Protein AF-A0A9D1RGX6-F1 (afdb_monomer)

Secondary structure (DSSP, 8-state):
-----S---HHHHHHHHHHHHHTT-SEEEES-THHHHHHHHHHHHT--S-HHHHHHHHHHHHHHHHHHHHT-SSEEEE---EEEEEEEEEETTEEEEEEEEEEESSSTTGGGGSSEEEEE-TTSEEEEEEESSSSSTTPPPEE--HHHHHHHHHHHTSTT-S-----TT---PPPPPP--------------S-----------

Radius of gyration: 21.94 Å; Cα contacts (8 Å, |Δi|>4): 190; chains: 1; bounding box: 72×42×50 Å

pLDDT: mean 79.95, std 24.86, range [28.28, 98.5]

Nearest PDB structures (foldseek):
  2zrh-assembly1_A  TM=5.124E-01  e=5.780E-01  Mycolicibacterium smegmatis MC2 155
  8r8n-assembly2_B  TM=4.684E-01  e=6.527E-01  synthetic construct
  3hr8-assembly1_A  TM=4.890E-01  e=1.354E+00  Thermotoga maritima
  1c9k-assembly1_A  TM=6.368E-01  e=4.045E+00  Salmonella enterica subsp. enterica serovar Typhimurium
  7owl-assembly1_B  TM=3.575E-01  e=5.159E+00  Candidatus Odinarchaeum yellowstonii

Foldseek 3Di:
DDDDDPALALVSLLVVLVVCVVVVNQEEEAEANLRNQVNLVVVLVPDDDDSVVSVVVSVVSLVVSLVSCLPRNHHYHHDFAFDFDWDQDDDPNDGDTDGDDTHTSHPPCSCVSDQWDWDADPVQWTATPHHVLPPGHPDDTDHDDVVVVVVVVVSVPDPPDPDDPPDPDDDDDDDDDDDDDDDDDDDPDDPPDDDDDDDDDDDD

Structure (mmCIF, N/CA/C/O backbone):
data_AF-A0A9D1RGX6-F1
#
_entry.id   AF-A0A9D1RGX6-F1
#
loop_
_atom_site.group_PDB
_atom_site.id
_atom_site.type_symbol
_atom_site.label_atom_id
_atom_site.label_alt_id
_atom_site.label_comp_id
_atom_site.label_asym_id
_atom_site.label_entity_id
_atom_site.label_seq_id
_atom_site.pdbx_PDB_ins_code
_atom_site.Cartn_x
_atom_site.Cartn_y
_atom_site.Cartn_z
_atom_site.occupancy
_atom_site.B_iso_or_equiv
_atom_site.auth_seq_id
_atom_site.auth_comp_id
_atom_site.auth_asym_id
_atom_site.auth_atom_id
_atom_site.pdbx_PDB_model_num
ATOM 1 N N . ASN A 1 1 ? -12.347 -14.338 6.055 1.00 85.38 1 ASN A N 1
ATOM 2 C CA . ASN A 1 1 ? -11.884 -15.105 4.875 1.00 85.38 1 ASN A CA 1
ATOM 3 C C . ASN A 1 1 ? -10.485 -14.654 4.509 1.00 85.38 1 ASN A C 1
ATOM 5 O O . ASN A 1 1 ? -10.201 -13.477 4.677 1.00 85.38 1 ASN A O 1
ATOM 9 N N . VAL A 1 2 ? -9.626 -15.566 4.054 1.00 93.25 2 VAL A N 1
ATOM 10 C CA . VAL A 1 2 ? -8.277 -15.252 3.556 1.00 93.25 2 VAL A CA 1
ATOM 11 C C . VAL A 1 2 ? -8.178 -15.815 2.144 1.00 93.25 2 VAL A C 1
ATOM 13 O O . VAL A 1 2 ? -8.477 -16.991 1.946 1.00 93.25 2 VAL A O 1
ATOM 16 N N . LEU A 1 3 ? -7.789 -14.980 1.182 1.00 94.50 3 LEU A N 1
ATOM 17 C CA . LEU A 1 3 ? -7.556 -15.383 -0.202 1.00 94.50 3 LEU A CA 1
ATOM 18 C C . LEU A 1 3 ? -6.041 -15.396 -0.452 1.00 94.50 3 LEU A C 1
ATOM 20 O O . LEU A 1 3 ? -5.449 -14.324 -0.588 1.00 94.50 3 LEU A O 1
ATOM 24 N N . PRO A 1 4 ? -5.387 -16.569 -0.464 1.00 94.25 4 PRO A N 1
ATOM 25 C CA . PRO A 1 4 ? -3.972 -16.642 -0.790 1.00 94.25 4 PRO A CA 1
ATOM 26 C C . PRO A 1 4 ? -3.767 -16.371 -2.284 1.00 94.25 4 PRO A C 1
ATOM 28 O O . PRO A 1 4 ? -4.469 -16.933 -3.124 1.00 94.25 4 PRO A O 1
ATOM 31 N N . ILE A 1 5 ? -2.774 -15.546 -2.611 1.00 93.25 5 ILE A N 1
ATOM 32 C CA . ILE A 1 5 ? -2.296 -15.346 -3.983 1.00 93.25 5 ILE A CA 1
ATOM 33 C C . ILE A 1 5 ? -0.912 -15.982 -4.124 1.00 93.25 5 ILE A C 1
ATOM 35 O O . ILE A 1 5 ? -0.077 -15.865 -3.228 1.00 93.25 5 ILE A O 1
ATOM 39 N N . SER A 1 6 ? -0.678 -16.691 -5.227 1.00 88.62 6 SER A N 1
ATOM 40 C CA . SER A 1 6 ? 0.601 -17.358 -5.520 1.00 88.62 6 SER A CA 1
ATOM 41 C C . SER A 1 6 ? 1.562 -16.494 -6.336 1.00 88.62 6 SER A C 1
ATOM 43 O O . SER A 1 6 ? 2.747 -16.798 -6.413 1.00 88.62 6 SER A O 1
ATOM 45 N N . GLU A 1 7 ? 1.051 -15.428 -6.950 1.00 94.56 7 GLU A N 1
ATOM 46 C CA . GLU A 1 7 ? 1.809 -14.493 -7.772 1.00 94.56 7 GLU A CA 1
ATOM 47 C C . GLU A 1 7 ? 1.453 -13.061 -7.388 1.00 94.56 7 GLU A C 1
ATOM 49 O O . GLU A 1 7 ? 0.318 -12.769 -7.011 1.00 94.56 7 GLU A O 1
ATOM 54 N N . TYR A 1 8 ? 2.420 -12.158 -7.528 1.00 97.44 8 TYR A N 1
ATOM 55 C CA . TYR A 1 8 ? 2.274 -10.758 -7.135 1.00 97.44 8 TYR A CA 1
ATOM 56 C C . TYR A 1 8 ? 2.085 -9.824 -8.336 1.00 97.44 8 TYR A C 1
ATOM 58 O O . TYR A 1 8 ? 2.422 -8.648 -8.266 1.00 97.44 8 TYR A O 1
ATOM 66 N N . SER A 1 9 ? 1.560 -10.328 -9.455 1.00 98.25 9 SER A N 1
ATOM 67 C CA . SER A 1 9 ? 1.281 -9.476 -10.612 1.00 98.25 9 SER A CA 1
ATOM 68 C C . SER A 1 9 ? 0.106 -8.524 -10.332 1.00 98.25 9 SER A C 1
ATOM 70 O O . SER A 1 9 ? -0.838 -8.928 -9.645 1.00 98.25 9 SER A O 1
ATOM 72 N N . PRO A 1 10 ? 0.102 -7.290 -10.876 1.00 98.38 10 PRO A N 1
ATOM 73 C CA . PRO A 1 10 ? -1.041 -6.377 -10.773 1.00 98.38 10 PRO 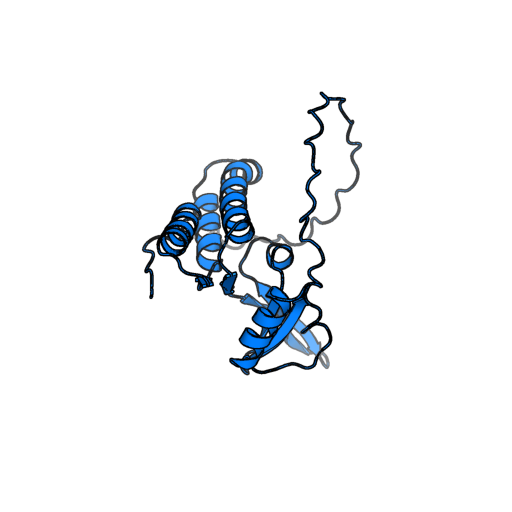A CA 1
ATOM 74 C C . PRO A 1 10 ? -2.373 -7.032 -11.143 1.00 98.38 10 PRO A C 1
ATOM 76 O O . PRO A 1 10 ? -3.384 -6.811 -10.483 1.00 98.38 10 PRO A O 1
ATOM 79 N N . GLU A 1 11 ? -2.365 -7.873 -12.174 1.00 98.38 11 GLU A N 1
ATOM 80 C CA . GLU A 1 11 ? -3.534 -8.585 -12.676 1.00 98.38 11 GLU A CA 1
ATOM 81 C C . GLU A 1 11 ? -4.064 -9.597 -11.652 1.00 98.38 11 GLU A C 1
ATOM 83 O O . GLU A 1 11 ? -5.273 -9.670 -11.436 1.00 98.38 11 GLU A O 1
ATOM 88 N N . THR A 1 12 ? -3.177 -10.308 -10.948 1.00 98.25 12 THR A N 1
ATOM 89 C CA . THR A 1 12 ? -3.555 -11.218 -9.855 1.00 98.25 12 THR A CA 1
ATOM 90 C C . THR A 1 12 ? -4.228 -10.463 -8.710 1.00 98.25 12 THR A C 1
ATOM 92 O O . THR A 1 12 ? -5.246 -10.913 -8.187 1.00 98.25 12 THR A O 1
ATOM 95 N N . TYR A 1 13 ? -3.701 -9.293 -8.331 1.00 98.38 13 TYR A N 1
ATOM 96 C CA . TYR A 1 13 ? -4.325 -8.457 -7.301 1.00 98.38 13 TYR A CA 1
ATOM 97 C C . TYR A 1 13 ? -5.688 -7.916 -7.746 1.00 98.38 13 TYR A C 1
ATOM 99 O O . TYR A 1 13 ? -6.633 -7.932 -6.960 1.00 98.38 13 TYR A O 1
ATOM 107 N N . ILE A 1 14 ? -5.807 -7.454 -8.995 1.00 98.44 14 ILE A N 1
ATOM 108 C CA . ILE A 1 14 ? -7.080 -6.985 -9.567 1.00 98.44 14 ILE A CA 1
ATOM 109 C C . ILE A 1 14 ? -8.133 -8.092 -9.490 1.00 98.44 14 ILE A C 1
ATOM 111 O O . ILE A 1 14 ? -9.248 -7.847 -9.026 1.00 98.44 14 ILE A O 1
ATOM 115 N N . GLU A 1 15 ? -7.768 -9.309 -9.891 1.00 98.06 15 GLU A N 1
ATOM 116 C CA . GLU A 1 15 ? -8.682 -10.445 -9.852 1.00 98.06 15 GLU A CA 1
ATOM 117 C C . GLU A 1 15 ? -9.051 -10.838 -8.420 1.00 98.06 15 GLU A C 1
ATOM 119 O O . GLU A 1 15 ? -10.219 -11.077 -8.126 1.00 98.06 15 GLU A O 1
ATOM 124 N N . ALA A 1 16 ? -8.098 -10.805 -7.488 1.00 97.88 16 ALA A N 1
ATOM 125 C CA . ALA A 1 16 ? -8.381 -11.040 -6.076 1.00 97.88 16 ALA A CA 1
ATOM 126 C C . ALA A 1 16 ? -9.410 -10.040 -5.512 1.00 97.88 16 ALA A C 1
ATOM 128 O O . ALA A 1 16 ? -10.320 -10.439 -4.781 1.00 97.88 16 ALA A O 1
ATOM 129 N N . VAL A 1 17 ? -9.321 -8.755 -5.882 1.00 97.94 17 VAL A N 1
ATOM 130 C CA . VAL A 1 17 ? -10.333 -7.753 -5.501 1.00 97.94 17 VAL A CA 1
ATOM 131 C C . VAL A 1 17 ? -11.689 -8.079 -6.139 1.00 97.94 17 VAL A C 1
ATOM 133 O O . VAL A 1 17 ? -12.702 -8.024 -5.443 1.00 97.94 17 VAL A O 1
ATOM 136 N N . ASN A 1 18 ? -11.726 -8.481 -7.416 1.00 97.44 18 ASN A N 1
ATOM 137 C CA . ASN A 1 18 ? -12.966 -8.887 -8.096 1.00 97.44 18 ASN A CA 1
ATOM 138 C C . ASN A 1 18 ? -13.643 -10.081 -7.415 1.00 97.44 18 ASN A C 1
ATOM 140 O O . ASN A 1 18 ? -14.864 -10.082 -7.244 1.00 97.44 18 ASN A O 1
ATOM 144 N N . VAL A 1 19 ? -12.865 -11.087 -7.014 1.00 97.44 19 VAL A N 1
ATOM 145 C CA . VAL A 1 19 ? -13.364 -12.271 -6.303 1.00 97.44 19 VAL A CA 1
ATOM 146 C C . VAL A 1 19 ? -13.970 -11.869 -4.962 1.00 97.44 19 VAL A C 1
ATOM 148 O O . VAL A 1 19 ? -15.083 -12.287 -4.645 1.00 97.44 19 VAL A O 1
ATOM 151 N N . CYS A 1 20 ? -13.281 -11.024 -4.190 1.00 97.25 20 CYS A N 1
ATOM 152 C CA . CYS A 1 20 ? -13.792 -10.524 -2.915 1.00 97.25 20 CYS A CA 1
ATOM 153 C C . CYS A 1 20 ? -15.093 -9.724 -3.086 1.00 97.25 20 CYS A C 1
ATOM 155 O O . CYS A 1 20 ? -16.053 -9.966 -2.355 1.00 97.25 20 CYS A O 1
ATOM 157 N N . GLU A 1 21 ? -15.158 -8.823 -4.069 1.00 95.88 21 GLU A N 1
ATOM 158 C CA . GLU A 1 21 ? -16.380 -8.071 -4.382 1.00 95.88 21 GLU A CA 1
ATOM 159 C C . GLU A 1 21 ? -17.532 -8.988 -4.802 1.00 95.88 21 GLU A C 1
ATOM 161 O O . GLU A 1 21 ? -18.652 -8.847 -4.313 1.00 95.88 21 GLU A O 1
ATOM 166 N N . SER A 1 22 ? -17.264 -9.957 -5.680 1.00 96.62 22 SER A N 1
ATOM 167 C CA . SER A 1 22 ? -18.275 -10.904 -6.172 1.00 96.62 22 SER A CA 1
ATOM 168 C C . SER A 1 22 ? -18.793 -11.821 -5.064 1.00 96.62 22 SER A C 1
ATOM 170 O O . SER A 1 22 ? -19.944 -12.251 -5.099 1.00 96.62 22 SER A O 1
ATOM 172 N N . ALA A 1 23 ? -17.964 -12.089 -4.054 1.00 96.94 23 ALA A N 1
ATOM 173 C CA . ALA A 1 23 ? -18.348 -12.802 -2.842 1.00 96.94 23 ALA A CA 1
ATOM 174 C C . ALA A 1 23 ? -19.116 -11.926 -1.830 1.00 96.94 23 ALA A C 1
ATOM 176 O O . ALA A 1 23 ? -19.451 -12.407 -0.748 1.00 96.94 23 ALA A O 1
ATOM 177 N N . GLY A 1 24 ? -19.387 -10.657 -2.155 1.00 96.69 24 GLY A N 1
ATOM 178 C CA . GLY A 1 24 ? -20.135 -9.731 -1.306 1.00 96.69 24 GLY A CA 1
ATOM 179 C C . GLY A 1 24 ? -19.345 -9.200 -0.110 1.00 96.69 24 GLY A C 1
ATOM 180 O O . GLY A 1 24 ? -19.953 -8.780 0.871 1.00 96.69 24 GLY A O 1
ATOM 181 N N . MET A 1 25 ? -18.007 -9.234 -0.148 1.00 97.38 25 MET A N 1
ATOM 182 C CA . MET A 1 25 ? -17.195 -8.631 0.913 1.00 97.38 25 MET A CA 1
ATOM 183 C C . MET A 1 25 ? -17.377 -7.110 0.904 1.00 97.38 25 MET A C 1
ATOM 185 O O . MET A 1 25 ? -17.321 -6.482 -0.147 1.00 97.38 25 MET A O 1
ATOM 189 N N . GLU A 1 26 ? -17.543 -6.497 2.073 1.00 95.69 26 GLU A N 1
ATOM 190 C CA . GLU A 1 26 ? -17.660 -5.033 2.197 1.00 95.69 26 GLU A CA 1
ATOM 191 C C . GLU A 1 26 ? -16.301 -4.359 2.437 1.00 95.69 26 GLU A C 1
ATOM 193 O O . GLU A 1 26 ? -16.117 -3.179 2.138 1.00 95.69 26 GLU A O 1
ATOM 198 N N . VAL A 1 27 ? -15.332 -5.117 2.959 1.00 96.81 27 VAL A N 1
ATOM 199 C CA . VAL A 1 27 ? -13.980 -4.651 3.279 1.00 96.81 27 VAL A CA 1
ATOM 200 C C . VAL A 1 27 ? -12.957 -5.640 2.730 1.00 96.81 27 VAL A C 1
ATOM 202 O O . VAL A 1 27 ? -1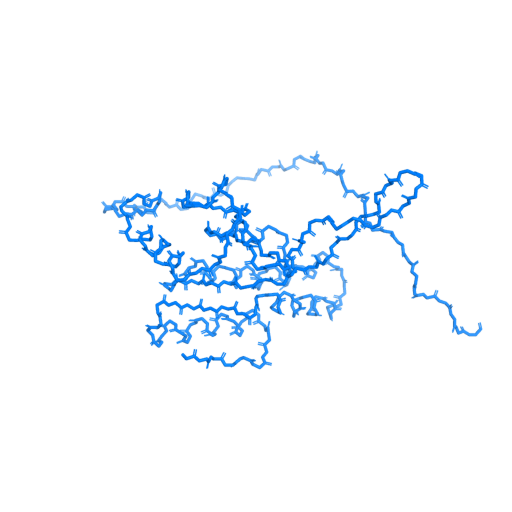3.065 -6.845 2.959 1.00 96.81 27 VAL A O 1
ATOM 205 N N . VAL A 1 28 ? -11.940 -5.125 2.043 1.00 98.12 28 VAL A N 1
ATOM 206 C CA . VAL A 1 28 ? -10.805 -5.898 1.527 1.00 98.12 28 VAL A CA 1
ATOM 207 C C . VAL A 1 28 ? -9.522 -5.341 2.126 1.00 98.12 28 VAL A C 1
ATOM 209 O O . VAL A 1 28 ? -9.229 -4.156 1.989 1.00 98.12 28 VAL A O 1
ATOM 212 N N . ILE A 1 29 ? -8.74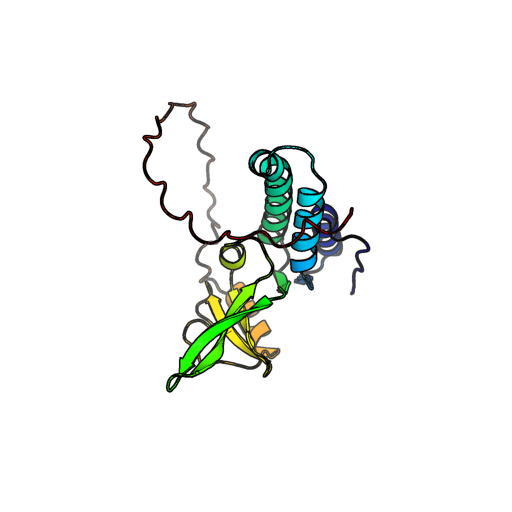1 -6.201 2.777 1.00 98.12 29 ILE A N 1
ATOM 213 C CA . ILE A 1 29 ? -7.412 -5.852 3.284 1.00 98.12 29 ILE A CA 1
ATOM 214 C C . ILE A 1 29 ? -6.372 -6.484 2.361 1.00 98.12 29 ILE A C 1
ATOM 216 O O . ILE A 1 29 ? -6.355 -7.704 2.196 1.00 98.12 29 ILE A O 1
ATOM 220 N N . ILE A 1 30 ? -5.516 -5.656 1.766 1.00 98.25 30 ILE A N 1
ATOM 221 C CA . ILE A 1 30 ? -4.410 -6.080 0.909 1.00 98.25 30 ILE A CA 1
ATOM 222 C C . ILE A 1 30 ? -3.104 -5.897 1.681 1.00 98.25 30 ILE A C 1
ATOM 224 O O . ILE A 1 30 ? -2.601 -4.779 1.817 1.00 98.25 30 ILE A O 1
ATOM 228 N N . ASP A 1 31 ? -2.550 -7.007 2.165 1.00 96.62 31 ASP A N 1
ATOM 229 C CA . ASP A 1 31 ? -1.284 -7.045 2.896 1.00 96.62 31 ASP A CA 1
ATOM 230 C C . ASP A 1 31 ? -0.229 -7.850 2.116 1.00 96.62 31 ASP A C 1
ATOM 232 O O . ASP A 1 31 ? -0.250 -9.075 2.108 1.00 96.62 31 ASP A O 1
ATOM 236 N N . SER A 1 32 ? 0.681 -7.237 1.358 1.00 95.62 32 SER A N 1
ATOM 237 C CA . SER A 1 32 ? 0.873 -5.800 1.112 1.00 95.62 32 SER A CA 1
ATOM 238 C C . SER A 1 32 ? 0.925 -5.495 -0.379 1.00 95.62 32 SER A C 1
ATOM 240 O O . SER A 1 32 ? 1.221 -6.377 -1.193 1.00 95.62 32 SER A O 1
ATOM 242 N N . ILE A 1 33 ? 0.699 -4.231 -0.747 1.00 97.75 33 ILE A N 1
ATOM 243 C CA . ILE A 1 33 ? 0.808 -3.787 -2.148 1.00 97.75 33 ILE A CA 1
ATOM 244 C C . ILE A 1 33 ? 2.262 -3.599 -2.603 1.00 97.75 33 ILE A C 1
ATOM 246 O O . ILE A 1 33 ? 2.527 -3.514 -3.800 1.00 97.75 33 ILE A O 1
ATOM 250 N N . SER A 1 34 ? 3.222 -3.589 -1.672 1.00 96.81 34 SER A N 1
ATOM 251 C CA . SER A 1 34 ? 4.648 -3.476 -2.002 1.00 96.81 34 SER A CA 1
ATOM 252 C C . SER A 1 34 ? 5.162 -4.665 -2.813 1.00 96.81 34 SER A C 1
ATOM 254 O O . SER A 1 34 ? 5.981 -4.466 -3.699 1.00 96.81 34 SER A O 1
ATOM 256 N N . HIS A 1 35 ? 4.649 -5.880 -2.585 1.00 97.19 35 HIS A N 1
ATOM 257 C CA . HIS A 1 35 ? 5.028 -7.044 -3.400 1.00 97.19 35 HIS A CA 1
ATOM 258 C C . HIS A 1 35 ? 4.609 -6.882 -4.867 1.00 97.19 35 HIS A C 1
ATOM 260 O O . HIS A 1 35 ? 5.345 -7.284 -5.763 1.00 97.19 35 HIS A O 1
ATOM 266 N N . CYS A 1 36 ? 3.458 -6.246 -5.115 1.00 98.00 36 CYS A N 1
ATOM 267 C CA . CYS A 1 36 ? 3.017 -5.920 -6.469 1.00 98.00 36 CYS A CA 1
ATOM 268 C C . CYS A 1 36 ? 3.986 -4.963 -7.169 1.00 98.00 36 CYS A C 1
ATOM 270 O O . CYS A 1 36 ? 4.247 -5.085 -8.368 1.00 98.00 36 CYS A O 1
ATOM 272 N N . TRP A 1 37 ? 4.521 -4.001 -6.418 1.00 97.69 37 TRP A N 1
ATOM 273 C CA . TRP A 1 37 ? 5.512 -3.072 -6.939 1.00 97.69 37 TRP A CA 1
ATOM 274 C C . TRP A 1 37 ? 6.854 -3.753 -7.202 1.00 97.69 37 TRP A C 1
ATOM 276 O O . TRP A 1 37 ? 7.415 -3.571 -8.280 1.00 97.69 37 TRP A O 1
ATOM 286 N N . ASP A 1 38 ? 7.329 -4.583 -6.271 1.00 97.25 38 ASP A N 1
ATOM 287 C CA . ASP A 1 38 ? 8.561 -5.363 -6.435 1.00 97.25 38 ASP A CA 1
ATOM 288 C C . ASP A 1 38 ? 8.478 -6.256 -7.692 1.00 97.25 38 ASP A C 1
ATOM 290 O O . ASP A 1 38 ? 9.381 -6.227 -8.528 1.00 97.25 38 ASP A O 1
ATOM 294 N N . TYR A 1 39 ? 7.343 -6.933 -7.914 1.00 98.19 39 TYR A N 1
ATOM 295 C CA . TYR A 1 39 ? 7.084 -7.705 -9.136 1.00 98.19 39 TYR A CA 1
ATOM 296 C C . TYR A 1 39 ? 7.207 -6.852 -10.411 1.00 98.19 39 TYR A C 1
ATOM 298 O O . TYR A 1 39 ? 7.792 -7.278 -11.408 1.00 98.19 39 TYR A O 1
ATOM 306 N N . LEU A 1 40 ? 6.665 -5.630 -10.409 1.00 98.31 40 LEU A N 1
ATOM 307 C CA . LEU A 1 40 ? 6.751 -4.737 -11.566 1.00 98.31 40 LEU A CA 1
ATOM 308 C C . LEU A 1 40 ? 8.175 -4.237 -11.823 1.00 98.31 40 LEU A C 1
ATOM 310 O O . LEU A 1 40 ? 8.547 -4.047 -12.984 1.00 98.31 40 LEU A O 1
ATOM 314 N N . LEU A 1 41 ? 8.970 -4.047 -10.769 1.00 97.44 41 LEU A N 1
ATOM 315 C CA . LEU A 1 41 ? 10.388 -3.711 -10.885 1.00 97.44 41 LEU A CA 1
ATOM 316 C C . LEU A 1 41 ? 11.199 -4.880 -11.457 1.00 97.44 41 LEU A C 1
ATOM 318 O O . LEU A 1 41 ? 12.043 -4.658 -12.325 1.00 97.44 41 LEU A O 1
ATOM 322 N N . GLU A 1 42 ? 10.921 -6.114 -11.034 1.00 97.94 42 GLU A N 1
ATOM 323 C CA . GLU A 1 42 ? 11.535 -7.321 -11.604 1.00 97.94 42 GLU A CA 1
ATOM 324 C C . GLU A 1 42 ? 11.156 -7.499 -13.077 1.00 97.94 42 GLU A C 1
ATOM 326 O O . GLU A 1 42 ? 12.027 -7.699 -13.928 1.00 97.94 42 GLU A O 1
ATOM 331 N N . TYR A 1 43 ? 9.871 -7.330 -13.403 1.00 98.12 43 TYR A N 1
ATOM 332 C CA . TYR A 1 43 ? 9.397 -7.331 -14.784 1.00 98.12 43 TYR A CA 1
ATOM 333 C C . TYR A 1 43 ? 10.119 -6.266 -15.617 1.00 98.12 43 TYR A C 1
ATOM 335 O O . TYR A 1 43 ? 10.607 -6.573 -16.701 1.00 98.12 43 TYR A O 1
ATOM 343 N N . HIS A 1 44 ? 10.248 -5.038 -15.102 1.00 98.00 44 HIS A N 1
ATOM 344 C CA . HIS A 1 44 ? 10.997 -3.967 -15.762 1.00 98.00 44 HIS A CA 1
ATOM 345 C C . HIS A 1 44 ? 12.464 -4.351 -16.007 1.00 98.00 44 HIS A C 1
ATOM 347 O O . HIS A 1 44 ? 12.976 -4.137 -17.105 1.00 98.00 44 HIS A O 1
ATOM 353 N N . ALA A 1 45 ? 13.141 -4.915 -15.002 1.00 97.56 45 ALA A N 1
ATOM 354 C CA . ALA A 1 45 ? 14.548 -5.308 -15.085 1.00 97.56 45 ALA A CA 1
ATOM 355 C C . ALA A 1 45 ? 14.801 -6.428 -16.109 1.00 97.56 45 ALA A C 1
ATOM 357 O O . ALA A 1 45 ? 15.873 -6.477 -16.709 1.00 97.56 45 ALA A O 1
ATOM 358 N N . GLY A 1 46 ? 13.813 -7.298 -16.342 1.00 97.25 46 GLY A N 1
ATOM 359 C CA . GLY A 1 46 ? 13.878 -8.352 -17.359 1.00 97.25 46 GLY A CA 1
ATOM 360 C C . GLY A 1 46 ? 13.673 -7.872 -18.802 1.00 97.25 46 GLY A C 1
ATOM 361 O O . GLY A 1 46 ? 13.881 -8.645 -19.738 1.00 97.25 46 GLY A O 1
ATOM 362 N N . LEU A 1 47 ? 13.259 -6.619 -19.022 1.00 96.88 47 LEU A N 1
ATOM 363 C CA . LEU A 1 47 ? 13.017 -6.084 -20.362 1.00 96.88 47 LEU A CA 1
ATOM 364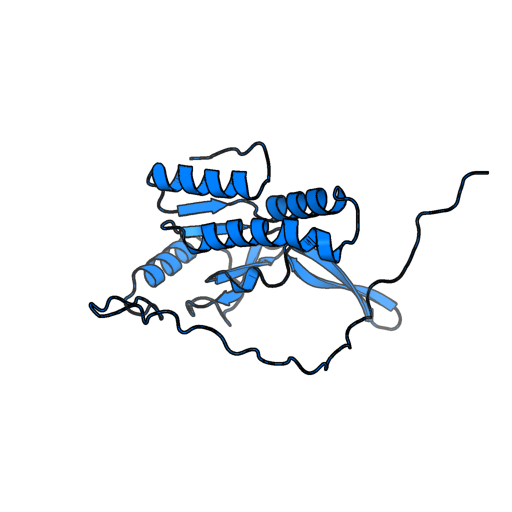 C C . LEU A 1 47 ? 14.310 -5.588 -21.021 1.00 96.88 47 LEU A C 1
ATOM 366 O O . LEU A 1 47 ? 15.026 -4.744 -20.489 1.00 96.88 47 LEU A O 1
ATOM 370 N N . MET A 1 48 ? 14.561 -6.041 -22.249 1.00 95.31 48 MET A N 1
ATOM 371 C CA . MET A 1 48 ? 15.666 -5.539 -23.070 1.00 95.31 48 MET A CA 1
ATOM 372 C C . MET A 1 48 ? 15.366 -4.143 -23.636 1.00 95.31 48 MET A C 1
ATOM 374 O O . MET A 1 48 ? 14.226 -3.835 -23.983 1.00 95.31 48 MET A O 1
ATOM 378 N N . GLY A 1 49 ? 16.409 -3.328 -23.808 1.00 94.06 49 GLY A N 1
ATOM 379 C CA . GLY A 1 49 ? 16.325 -2.015 -24.450 1.00 94.06 49 GLY A CA 1
ATOM 380 C C . GLY A 1 49 ? 16.381 -0.843 -23.469 1.00 94.06 49 GLY A C 1
ATOM 381 O O . GLY A 1 49 ? 16.929 -0.945 -22.375 1.00 94.06 49 GLY A O 1
ATOM 382 N N . ASN A 1 50 ? 15.867 0.311 -23.896 1.00 95.00 50 ASN A N 1
ATOM 383 C CA . ASN A 1 50 ? 15.954 1.544 -23.121 1.00 95.00 50 ASN A CA 1
ATOM 384 C C . ASN A 1 50 ? 14.935 1.564 -21.963 1.00 95.00 50 ASN A C 1
ATOM 386 O O . ASN A 1 50 ? 13.739 1.367 -22.176 1.00 95.00 50 ASN A O 1
ATOM 390 N N . SER A 1 51 ? 15.413 1.899 -20.760 1.00 92.56 51 SER A N 1
ATOM 391 C CA . SER A 1 51 ? 14.609 2.001 -19.531 1.00 92.56 51 SER A CA 1
ATOM 392 C C . SER A 1 51 ? 13.367 2.896 -19.681 1.00 92.56 51 SER A C 1
ATOM 394 O O . SER A 1 51 ? 12.269 2.506 -19.297 1.00 92.56 51 SER A O 1
ATOM 396 N N . PHE A 1 52 ? 13.485 4.059 -20.330 1.00 91.81 52 PHE A N 1
ATOM 397 C CA . PHE A 1 52 ? 12.355 4.971 -20.549 1.00 91.81 52 PHE A CA 1
ATOM 398 C C . PHE A 1 52 ? 11.233 4.323 -21.373 1.00 91.81 52 PHE A C 1
ATOM 400 O O . PHE A 1 52 ? 10.057 4.465 -21.048 1.00 91.81 52 PHE A O 1
ATOM 407 N N . VAL A 1 53 ? 11.589 3.560 -22.410 1.00 94.75 53 VAL A N 1
ATOM 408 C CA . VAL A 1 53 ? 10.616 2.829 -23.239 1.00 94.75 53 VAL A CA 1
ATOM 409 C C . VAL A 1 53 ? 10.007 1.659 -22.462 1.00 94.75 53 VAL A C 1
ATOM 411 O O . VAL A 1 53 ? 8.820 1.371 -22.607 1.00 94.75 53 VAL A O 1
ATOM 414 N N . ASN A 1 54 ? 10.783 1.005 -21.597 1.00 97.38 54 ASN A N 1
ATOM 415 C CA . ASN A 1 54 ? 10.299 -0.098 -20.766 1.00 97.38 54 ASN A CA 1
ATOM 416 C C . ASN A 1 54 ? 9.238 0.354 -19.754 1.00 97.38 54 ASN A C 1
ATOM 418 O O . ASN A 1 54 ? 8.263 -0.369 -19.535 1.00 97.38 54 ASN A O 1
ATOM 422 N N . TRP A 1 55 ? 9.347 1.569 -19.210 1.00 96.88 55 TRP A N 1
ATOM 423 C CA . TRP A 1 55 ? 8.309 2.136 -18.343 1.00 96.88 55 TRP A CA 1
ATOM 424 C C . TRP A 1 55 ? 6.943 2.242 -19.023 1.00 96.88 55 TRP A C 1
ATOM 426 O O . TRP A 1 55 ? 5.932 2.013 -18.361 1.00 96.88 55 TRP A O 1
ATOM 436 N N . ALA A 1 56 ? 6.882 2.455 -20.342 1.00 96.69 56 ALA A N 1
ATOM 437 C CA . ALA A 1 56 ? 5.616 2.451 -21.081 1.00 96.69 56 ALA A CA 1
ATOM 438 C C . ALA A 1 56 ? 4.876 1.098 -21.015 1.00 96.69 56 ALA A C 1
ATOM 440 O O . ALA A 1 56 ? 3.666 1.058 -21.224 1.00 96.69 56 ALA A O 1
ATOM 441 N N . LYS A 1 57 ? 5.569 -0.001 -20.682 1.00 96.69 57 LYS A N 1
ATOM 442 C CA . LYS A 1 57 ? 4.973 -1.333 -20.461 1.00 96.69 57 LYS A CA 1
ATOM 443 C C . LYS A 1 57 ? 4.573 -1.580 -19.001 1.00 96.69 57 LYS A C 1
ATOM 445 O O . LYS A 1 57 ? 3.679 -2.375 -18.733 1.00 96.69 57 LYS A O 1
ATOM 450 N N . VAL A 1 58 ? 5.230 -0.913 -18.054 1.00 97.88 58 VAL A N 1
ATOM 451 C CA . VAL A 1 58 ? 5.035 -1.100 -16.604 1.00 97.88 58 VAL A CA 1
ATOM 452 C C . VAL A 1 58 ? 3.955 -0.164 -16.066 1.00 97.88 58 VAL A C 1
ATOM 454 O O . VAL A 1 58 ? 3.058 -0.590 -15.339 1.00 97.88 58 VAL A O 1
ATOM 457 N N . THR A 1 59 ? 4.014 1.116 -16.444 1.00 97.31 59 THR A N 1
ATOM 458 C CA . THR A 1 59 ? 3.115 2.162 -15.941 1.00 97.31 59 THR A CA 1
ATOM 459 C C . THR A 1 59 ? 1.632 1.843 -16.157 1.00 97.31 59 THR A C 1
ATOM 461 O O . THR A 1 59 ? 0.878 2.005 -15.198 1.00 97.31 59 THR A O 1
ATOM 464 N N . PRO A 1 60 ? 1.178 1.341 -17.325 1.00 98.19 60 PRO A N 1
ATOM 465 C CA . PRO A 1 60 ? -0.232 0.997 -17.508 1.00 98.19 60 PRO A CA 1
ATOM 466 C C . PRO A 1 60 ? -0.726 -0.080 -16.535 1.00 98.19 60 PRO A C 1
ATOM 468 O O . PRO A 1 60 ? -1.830 0.041 -16.014 1.00 98.19 60 PRO A O 1
ATOM 471 N N . ARG A 1 61 ? 0.102 -1.089 -16.233 1.00 98.31 61 ARG A N 1
ATOM 472 C CA . ARG A 1 61 ? -0.247 -2.185 -15.312 1.00 98.31 61 ARG A CA 1
ATOM 473 C C . ARG A 1 61 ? -0.358 -1.690 -13.870 1.00 98.31 61 ARG A C 1
ATOM 475 O O . ARG A 1 61 ? -1.342 -1.975 -13.193 1.00 98.31 61 ARG A O 1
ATOM 482 N N . GLN A 1 62 ? 0.600 -0.870 -13.431 1.00 97.94 62 GLN A N 1
ATOM 483 C CA . GLN A 1 62 ? 0.536 -0.208 -12.124 1.00 97.94 62 GLN A CA 1
ATOM 484 C C . GLN A 1 62 ? -0.713 0.673 -12.003 1.00 97.94 62 GLN A C 1
ATOM 486 O O . GLN A 1 62 ? -1.415 0.625 -10.995 1.00 97.94 62 GLN A O 1
ATOM 491 N N . ASN A 1 63 ? -0.997 1.476 -13.032 1.00 97.75 63 ASN A N 1
ATOM 492 C CA . ASN A 1 63 ? -2.156 2.362 -13.037 1.00 97.75 63 ASN A CA 1
ATOM 493 C C . ASN A 1 63 ? -3.462 1.567 -12.989 1.00 97.75 63 ASN A C 1
ATOM 495 O O . ASN A 1 63 ? -4.347 1.936 -12.226 1.00 97.75 63 ASN A O 1
ATOM 499 N N . ALA A 1 64 ? -3.577 0.472 -13.745 1.00 98.44 64 ALA A N 1
ATOM 500 C CA . ALA A 1 64 ? -4.755 -0.391 -13.717 1.00 98.44 64 ALA A CA 1
ATOM 501 C C . ALA A 1 64 ? -5.017 -0.952 -12.312 1.00 98.44 64 ALA A C 1
ATOM 503 O O . ALA A 1 64 ? -6.153 -0.932 -11.843 1.00 98.44 64 ALA A O 1
ATOM 504 N N . PHE A 1 65 ? -3.966 -1.378 -11.606 1.00 98.50 65 PHE A N 1
ATOM 505 C CA . PHE A 1 65 ? -4.092 -1.873 -10.238 1.00 98.50 65 PHE A CA 1
ATOM 506 C C . PHE A 1 65 ? -4.548 -0.792 -9.252 1.00 98.50 65 PHE A C 1
ATOM 508 O O . PHE A 1 65 ? -5.510 -1.003 -8.513 1.00 98.50 65 PHE A O 1
ATOM 515 N N . ILE A 1 66 ? -3.928 0.391 -9.280 1.00 98.00 66 ILE A N 1
ATOM 516 C CA . ILE A 1 66 ? -4.353 1.506 -8.420 1.00 98.00 66 ILE A CA 1
ATOM 517 C C . ILE A 1 66 ? -5.786 1.937 -8.748 1.00 98.00 66 ILE A C 1
ATOM 519 O O . ILE A 1 66 ? -6.601 2.087 -7.844 1.00 98.00 66 ILE A O 1
ATOM 523 N N . GLN A 1 67 ? -6.133 2.068 -10.030 1.00 97.69 67 GLN A N 1
ATOM 524 C CA . GLN A 1 67 ? -7.495 2.409 -10.443 1.00 97.69 67 GLN A CA 1
ATOM 525 C C . GLN A 1 67 ? -8.511 1.372 -9.972 1.00 97.69 67 GLN A C 1
ATOM 527 O O . GLN A 1 67 ? -9.594 1.742 -9.526 1.00 97.69 67 GLN A O 1
ATOM 532 N N . ARG A 1 68 ? -8.158 0.084 -9.988 1.00 98.00 68 ARG A N 1
ATOM 533 C CA . ARG A 1 68 ? -9.043 -0.963 -9.480 1.00 98.00 68 ARG A CA 1
ATOM 534 C C . ARG A 1 68 ? -9.330 -0.825 -7.986 1.00 98.00 68 ARG A C 1
ATOM 536 O O . ARG A 1 68 ? -10.470 -1.052 -7.580 1.00 98.00 68 ARG A O 1
ATOM 543 N N . ILE A 1 69 ? -8.322 -0.458 -7.191 1.00 97.75 69 ILE A N 1
ATOM 544 C CA . ILE A 1 69 ? -8.488 -0.153 -5.762 1.00 97.75 69 ILE A CA 1
ATOM 545 C C . ILE A 1 69 ? -9.425 1.047 -5.591 1.00 97.75 69 ILE A C 1
ATOM 547 O O . ILE A 1 69 ? -10.373 0.972 -4.815 1.00 97.75 69 ILE A O 1
ATOM 551 N N . LEU A 1 70 ? -9.188 2.132 -6.334 1.00 95.44 70 LEU A N 1
ATOM 552 C CA . LEU A 1 70 ? -9.950 3.381 -6.211 1.00 95.44 70 LEU A CA 1
ATOM 553 C C . LEU A 1 70 ? -11.412 3.256 -6.658 1.00 95.44 70 LEU A C 1
ATOM 555 O O . LEU A 1 70 ? -12.277 3.936 -6.116 1.00 95.44 70 LEU A O 1
ATOM 559 N N . GLN A 1 71 ? -11.688 2.401 -7.642 1.00 95.62 71 GLN A N 1
ATOM 560 C CA . GLN A 1 71 ? -13.035 2.154 -8.170 1.00 95.62 71 GLN A CA 1
ATOM 561 C C . GLN A 1 71 ? -13.762 1.012 -7.447 1.00 95.62 71 GLN A C 1
ATOM 563 O O . GLN A 1 71 ? -14.887 0.669 -7.816 1.00 95.62 71 GLN A O 1
ATOM 568 N N . SER A 1 72 ? -13.121 0.409 -6.442 1.00 96.12 72 SER A N 1
ATOM 569 C CA . SER A 1 72 ? -13.705 -0.672 -5.660 1.00 96.12 72 SER A CA 1
ATOM 570 C C . SER A 1 72 ? -14.971 -0.221 -4.943 1.00 96.12 72 SER A C 1
ATOM 572 O O . SER A 1 72 ? -15.037 0.882 -4.398 1.00 96.12 72 SER A O 1
ATOM 574 N N . ARG A 1 73 ? -15.983 -1.091 -4.926 1.00 93.31 73 ARG A N 1
ATOM 575 C CA . ARG A 1 73 ? -17.192 -0.872 -4.113 1.00 93.31 73 ARG A CA 1
ATOM 576 C C . ARG A 1 73 ? -16.961 -1.237 -2.648 1.00 93.31 73 ARG A C 1
ATOM 578 O O . ARG A 1 73 ? -17.728 -0.802 -1.795 1.00 93.31 73 ARG A O 1
ATOM 585 N N . CYS A 1 74 ? -15.920 -2.019 -2.360 1.00 95.94 74 CYS A N 1
ATOM 586 C CA . CYS A 1 74 ? -15.486 -2.313 -1.000 1.00 95.94 74 CYS A CA 1
ATOM 587 C C . CYS A 1 74 ? -14.682 -1.151 -0.414 1.00 95.94 74 CYS A C 1
ATOM 589 O O . CYS A 1 74 ? -13.982 -0.425 -1.122 1.00 95.94 74 CYS A O 1
ATOM 591 N N . HIS A 1 75 ? -14.637 -1.074 0.912 1.00 96.06 75 HIS A N 1
ATOM 592 C CA . HIS A 1 75 ? -13.560 -0.366 1.592 1.00 96.06 75 HIS A CA 1
ATOM 593 C C . HIS A 1 75 ? -12.256 -1.151 1.428 1.00 96.06 75 HIS A C 1
ATOM 595 O O . HIS A 1 75 ? -12.158 -2.294 1.874 1.00 96.06 75 HIS A O 1
ATOM 601 N N . VAL A 1 76 ? -11.246 -0.550 0.800 1.00 97.88 76 VAL A N 1
ATOM 602 C CA . VAL A 1 76 ? -9.943 -1.196 0.604 1.00 97.88 76 VAL A CA 1
ATOM 603 C C . VAL A 1 76 ? -8.912 -0.607 1.560 1.00 97.88 76 VAL A C 1
ATOM 605 O O . VAL A 1 76 ? -8.681 0.602 1.569 1.00 97.88 76 VAL A O 1
ATOM 608 N N . ILE A 1 77 ? -8.284 -1.470 2.356 1.00 98.00 77 ILE A N 1
ATOM 609 C CA . ILE A 1 77 ? -7.175 -1.129 3.249 1.00 98.00 77 ILE A CA 1
ATOM 610 C C . ILE A 1 77 ? -5.918 -1.783 2.687 1.00 98.00 77 ILE A C 1
ATOM 612 O O . ILE A 1 77 ? -5.837 -3.004 2.601 1.00 98.00 77 ILE A O 1
ATOM 616 N N . CYS A 1 78 ? -4.929 -0.976 2.324 1.00 97.94 78 CYS A N 1
ATOM 617 C CA . CYS A 1 78 ? -3.652 -1.461 1.815 1.00 97.94 78 CYS A CA 1
ATOM 618 C C . CYS A 1 78 ? -2.563 -1.256 2.862 1.00 97.94 78 CYS A C 1
ATOM 620 O O . CYS A 1 78 ? -2.468 -0.178 3.447 1.00 97.94 78 CYS A O 1
ATOM 622 N N . THR A 1 79 ? -1.700 -2.251 3.053 1.00 97.12 79 THR A N 1
ATOM 623 C CA . THR A 1 79 ? -0.442 -2.054 3.780 1.00 97.12 79 THR A CA 1
ATOM 624 C C . THR A 1 79 ? 0.695 -1.847 2.782 1.00 97.12 79 THR A C 1
ATOM 626 O O . THR A 1 79 ? 0.691 -2.371 1.660 1.00 97.12 79 THR A O 1
ATOM 629 N N . MET A 1 80 ? 1.688 -1.063 3.191 1.00 95.38 80 MET A N 1
ATOM 630 C CA . MET A 1 80 ? 2.884 -0.776 2.408 1.00 95.38 80 MET A CA 1
ATOM 631 C C . MET A 1 80 ? 4.097 -0.986 3.302 1.00 95.38 80 MET A C 1
ATOM 633 O O . MET A 1 80 ? 4.134 -0.512 4.437 1.00 95.38 80 MET A O 1
ATOM 637 N N . ARG A 1 81 ? 5.106 -1.691 2.791 1.00 92.62 81 ARG A N 1
ATOM 638 C CA . ARG A 1 81 ? 6.407 -1.742 3.459 1.00 92.62 81 ARG A CA 1
ATOM 639 C C . ARG A 1 81 ? 7.103 -0.403 3.298 1.00 92.62 81 ARG A C 1
ATOM 641 O O . ARG A 1 81 ? 6.928 0.273 2.289 1.00 92.62 81 ARG A O 1
ATOM 648 N N . THR A 1 82 ? 7.961 -0.060 4.246 1.00 88.19 82 THR A N 1
ATOM 649 C CA . THR A 1 82 ? 8.808 1.132 4.174 1.00 88.19 82 THR A CA 1
ATOM 650 C C . THR A 1 82 ? 10.270 0.722 4.194 1.00 88.19 82 THR A C 1
ATOM 652 O O . THR A 1 82 ? 10.662 -0.103 5.023 1.00 88.19 82 THR A O 1
ATOM 655 N N . LYS A 1 83 ? 11.090 1.309 3.323 1.00 79.69 83 LY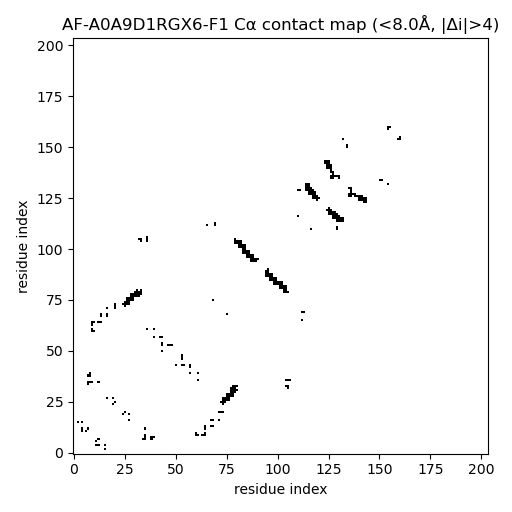S A N 1
ATOM 656 C CA . LYS A 1 83 ? 12.544 1.231 3.476 1.00 79.69 83 LYS A CA 1
ATOM 657 C C . LYS A 1 83 ? 12.964 2.185 4.588 1.00 79.69 83 LYS A C 1
ATOM 659 O O . LYS A 1 83 ? 12.395 3.263 4.750 1.00 79.69 83 LYS A O 1
ATOM 664 N N . GLN A 1 84 ? 13.913 1.736 5.399 1.00 66.44 84 GLN A N 1
ATOM 665 C CA . GLN A 1 84 ? 14.522 2.577 6.416 1.00 66.44 84 GLN A CA 1
ATOM 666 C C . GLN A 1 84 ? 15.624 3.380 5.736 1.00 66.44 84 GLN A C 1
ATOM 668 O O . GLN A 1 84 ? 16.674 2.822 5.423 1.00 66.44 84 GLN A O 1
ATOM 673 N N . ASP A 1 85 ? 15.365 4.661 5.495 1.00 64.69 85 ASP A N 1
ATOM 674 C CA . ASP A 1 85 ? 16.394 5.574 5.019 1.00 64.69 85 ASP A CA 1
ATOM 675 C C . ASP A 1 85 ? 17.132 6.173 6.224 1.00 64.69 85 ASP A C 1
ATOM 677 O O . ASP A 1 85 ? 16.541 6.584 7.230 1.00 64.69 85 ASP A O 1
ATOM 681 N N . TYR A 1 86 ? 18.459 6.176 6.135 1.00 63.28 86 TYR A N 1
ATOM 682 C CA . TYR A 1 86 ? 19.351 6.769 7.122 1.00 63.28 86 TYR A CA 1
ATOM 683 C C . TYR A 1 86 ? 20.139 7.883 6.441 1.00 63.28 86 TYR A C 1
ATOM 685 O O . TYR A 1 86 ? 20.786 7.651 5.421 1.00 63.28 86 TYR A O 1
ATOM 693 N N . VAL A 1 87 ? 20.127 9.081 7.017 1.00 68.25 87 VAL A N 1
ATOM 694 C CA . VAL A 1 87 ? 21.087 10.137 6.687 1.00 68.25 87 VAL A CA 1
ATOM 695 C C . VAL A 1 87 ? 22.165 10.136 7.735 1.00 68.25 87 VAL A C 1
ATOM 697 O O . VAL A 1 87 ? 21.912 9.914 8.910 1.00 68.25 87 VAL A O 1
ATOM 700 N N . LEU A 1 88 ? 23.388 10.419 7.325 1.00 77.94 88 LEU A N 1
ATOM 701 C CA . LEU A 1 88 ? 24.439 10.718 8.275 1.00 77.94 88 LEU A CA 1
ATOM 702 C C . LEU A 1 88 ? 24.320 12.198 8.647 1.00 77.94 88 LEU A C 1
ATOM 704 O O . LEU A 1 88 ? 24.600 13.058 7.816 1.00 77.94 88 LEU A O 1
ATOM 708 N N . ASN A 1 89 ? 23.902 12.482 9.878 1.00 77.88 89 ASN A N 1
ATOM 709 C CA . ASN A 1 89 ? 23.900 13.832 10.432 1.00 77.88 89 ASN A CA 1
ATOM 710 C C . ASN A 1 89 ? 25.153 14.051 11.277 1.00 77.88 89 ASN A C 1
ATOM 712 O O . ASN A 1 89 ? 25.550 13.193 12.066 1.00 77.88 89 ASN A O 1
ATOM 716 N N . GLU A 1 90 ? 25.775 15.217 11.143 1.00 85.50 90 GLU A N 1
ATOM 717 C CA . GLU A 1 90 ? 26.912 15.585 11.977 1.00 85.50 90 GLU A CA 1
ATOM 718 C C . GLU A 1 90 ? 26.422 16.019 13.367 1.00 85.50 90 GLU A C 1
ATOM 720 O O . GLU A 1 90 ? 25.703 17.008 13.514 1.00 85.50 90 GLU A O 1
ATOM 725 N N . ARG A 1 91 ? 26.814 15.280 14.411 1.00 82.44 91 ARG A N 1
ATOM 726 C CA . ARG A 1 91 ? 26.629 15.675 15.815 1.00 82.44 91 ARG A CA 1
ATOM 727 C C . ARG A 1 91 ? 27.987 15.695 16.501 1.00 82.44 91 ARG A C 1
ATOM 729 O O . ARG A 1 91 ? 28.640 14.661 16.626 1.00 82.44 91 ARG A O 1
ATOM 736 N N . ASN A 1 92 ? 28.407 16.871 16.968 1.00 82.81 92 ASN A N 1
ATOM 737 C CA . ASN A 1 92 ? 29.682 17.079 17.668 1.00 82.81 92 ASN A CA 1
ATOM 738 C C . ASN A 1 92 ? 30.910 16.567 16.881 1.00 82.81 92 ASN A C 1
ATOM 740 O O . ASN A 1 92 ? 31.764 15.881 17.445 1.00 82.81 92 ASN A O 1
ATOM 744 N N . GLY A 1 93 ? 30.983 16.846 15.574 1.00 85.31 93 GLY A N 1
ATOM 745 C CA . GLY A 1 93 ? 32.104 16.429 14.720 1.00 85.31 93 GLY A CA 1
ATOM 746 C C . GLY A 1 93 ? 32.137 14.935 14.374 1.00 85.31 93 GLY A C 1
ATOM 747 O O . GLY A 1 93 ? 33.111 14.461 13.791 1.00 85.31 93 GLY A O 1
ATOM 748 N N . LYS A 1 94 ? 31.099 14.168 14.737 1.00 82.44 94 LYS A N 1
ATOM 749 C CA . LYS A 1 94 ? 30.927 12.766 14.335 1.00 82.44 94 LYS A CA 1
ATOM 750 C C . LYS A 1 94 ? 29.693 12.615 13.455 1.00 82.44 94 LYS A C 1
ATOM 752 O O . LYS A 1 94 ? 28.624 13.123 13.785 1.00 82.44 94 LYS A O 1
ATOM 757 N N . MET A 1 95 ? 29.842 11.859 12.372 1.00 83.56 95 MET A N 1
ATOM 758 C CA . MET A 1 95 ? 28.724 11.438 11.531 1.00 83.56 95 MET A CA 1
ATOM 759 C C . MET A 1 95 ? 27.916 10.374 12.274 1.00 83.56 95 MET A C 1
ATOM 761 O O . MET A 1 95 ? 28.422 9.288 12.558 1.00 83.56 95 MET A O 1
ATOM 765 N N . VAL A 1 96 ? 26.671 10.694 12.613 1.00 83.69 96 VAL A N 1
ATOM 766 C CA . VAL A 1 96 ? 25.728 9.800 13.284 1.00 83.69 96 VAL A CA 1
ATOM 767 C C . VAL A 1 96 ? 24.608 9.465 12.299 1.00 83.69 96 VAL A C 1
ATOM 769 O O . VAL A 1 96 ? 23.954 10.386 11.812 1.00 83.69 96 VAL A O 1
ATOM 772 N N . PRO A 1 97 ? 24.364 8.179 11.986 1.00 75.44 97 PRO A N 1
ATOM 773 C CA . PRO A 1 97 ? 23.206 7.793 11.193 1.00 75.44 97 PRO A CA 1
ATOM 774 C C . PRO A 1 97 ? 21.923 8.152 11.949 1.00 75.44 97 PRO A C 1
ATOM 776 O O . PRO A 1 97 ? 21.636 7.625 13.022 1.00 75.44 97 PRO A O 1
ATOM 779 N N . GLU A 1 98 ? 21.158 9.069 11.378 1.00 71.00 98 GLU A N 1
ATOM 780 C CA . GLU A 1 98 ? 19.835 9.486 11.798 1.00 71.00 98 GLU A CA 1
ATOM 781 C C . GLU A 1 98 ? 18.821 8.938 10.798 1.00 71.00 98 GLU A C 1
ATOM 783 O O . GLU A 1 98 ? 18.974 9.063 9.584 1.00 71.00 98 GLU A O 1
ATOM 788 N N . LYS A 1 99 ? 17.786 8.280 11.306 1.00 62.88 99 LYS A N 1
ATOM 789 C CA . LYS A 1 99 ? 16.729 7.722 10.470 1.00 62.88 99 LYS A CA 1
ATOM 790 C C . LYS A 1 99 ? 15.904 8.878 9.897 1.00 62.88 99 LYS A C 1
ATOM 792 O O . LYS A 1 99 ? 15.181 9.529 10.647 1.00 62.88 99 LYS A O 1
ATOM 797 N N . VAL A 1 100 ? 16.014 9.142 8.598 1.00 58.47 100 VAL A N 1
ATOM 798 C CA . VAL A 1 100 ? 15.209 10.168 7.916 1.00 58.47 100 VAL A CA 1
ATOM 799 C C . VAL A 1 100 ? 14.104 9.507 7.132 1.00 58.47 100 VAL A C 1
ATOM 801 O O . VAL A 1 100 ? 14.321 8.970 6.055 1.00 58.47 100 VAL A O 1
ATOM 804 N N . GLY A 1 101 ? 12.893 9.625 7.656 1.00 59.22 101 GLY A N 1
ATOM 805 C CA . GLY A 1 101 ? 11.697 9.237 6.929 1.00 59.22 101 GLY A CA 1
ATOM 806 C C . GLY A 1 101 ? 11.585 7.734 6.675 1.00 59.22 101 GLY A C 1
ATOM 807 O O . GLY A 1 101 ? 12.537 6.955 6.662 1.00 59.22 101 GLY A O 1
ATOM 808 N N . LEU A 1 102 ? 10.347 7.306 6.511 1.00 66.81 102 LEU A N 1
ATOM 809 C CA . LEU A 1 102 ? 10.014 5.971 6.058 1.00 66.81 102 LEU A CA 1
ATOM 810 C C . LEU A 1 102 ? 9.509 6.133 4.629 1.00 66.81 102 LEU A C 1
ATOM 812 O O . LEU A 1 102 ? 8.360 6.511 4.427 1.00 66.81 102 LEU A O 1
ATOM 816 N N . LYS A 1 103 ? 10.360 5.908 3.622 1.00 79.75 103 LYS A N 1
ATOM 817 C CA . LYS A 1 103 ? 9.879 5.929 2.237 1.00 79.75 103 LYS A CA 1
ATOM 818 C C . LYS A 1 103 ? 9.146 4.621 1.960 1.00 79.75 103 LYS A C 1
ATOM 820 O O . LYS A 1 103 ? 9.719 3.536 2.107 1.00 79.75 103 LYS A O 1
ATOM 825 N N . ALA A 1 104 ? 7.878 4.711 1.566 1.00 87.94 104 ALA A N 1
ATOM 826 C CA . ALA A 1 104 ? 7.112 3.544 1.151 1.00 87.94 104 ALA A CA 1
ATOM 827 C C . ALA A 1 104 ? 7.797 2.842 -0.036 1.00 87.94 104 ALA A C 1
ATOM 829 O O . ALA A 1 104 ? 8.268 3.480 -0.978 1.00 87.94 104 ALA A O 1
ATOM 830 N N . VAL A 1 105 ? 7.845 1.511 -0.001 1.00 92.25 105 VAL A N 1
ATOM 831 C CA . VAL A 1 105 ? 8.280 0.669 -1.119 1.00 92.25 105 VAL A CA 1
ATOM 832 C C . VAL A 1 105 ? 7.138 0.614 -2.121 1.00 92.25 105 VAL A C 1
ATOM 834 O O . VAL A 1 105 ? 6.309 -0.298 -2.094 1.00 92.25 105 VAL A O 1
ATOM 837 N N . MET A 1 106 ? 7.064 1.660 -2.940 1.00 94.12 106 MET A N 1
ATOM 838 C CA . MET A 1 106 ? 6.058 1.851 -3.976 1.00 94.12 106 MET A CA 1
ATOM 839 C C . MET A 1 106 ? 6.530 2.888 -4.996 1.00 94.12 106 MET A C 1
ATOM 841 O O . MET A 1 106 ? 7.523 3.584 -4.780 1.00 94.12 106 MET A O 1
ATOM 845 N N . ARG A 1 107 ? 5.786 3.024 -6.096 1.00 93.12 107 ARG A N 1
ATOM 846 C CA . ARG A 1 107 ? 5.883 4.181 -6.983 1.00 93.12 107 ARG A CA 1
ATOM 847 C C . ARG A 1 107 ? 5.609 5.472 -6.208 1.00 93.12 107 ARG A C 1
ATOM 849 O O . ARG A 1 107 ? 4.620 5.562 -5.481 1.00 93.12 107 ARG A O 1
ATOM 856 N N . ASP A 1 108 ? 6.459 6.468 -6.432 1.00 90.38 108 ASP A N 1
ATOM 857 C CA . ASP A 1 108 ? 6.318 7.795 -5.839 1.00 90.38 108 ASP A CA 1
ATOM 858 C C . ASP A 1 108 ? 4.927 8.383 -6.125 1.00 90.38 108 ASP A C 1
ATOM 860 O O . ASP A 1 108 ? 4.445 8.361 -7.263 1.00 90.38 108 ASP A O 1
ATOM 864 N N . GLY A 1 109 ? 4.292 8.897 -5.071 1.00 89.19 109 GLY A N 1
ATOM 865 C CA . GLY A 1 109 ? 2.994 9.562 -5.112 1.00 89.19 109 GLY A CA 1
ATOM 866 C C . GLY A 1 109 ? 1.767 8.656 -4.980 1.00 89.19 109 GLY A C 1
ATOM 867 O O . GLY A 1 109 ? 0.652 9.168 -4.977 1.00 89.19 109 GLY A O 1
ATOM 868 N N . VAL A 1 110 ? 1.929 7.334 -4.846 1.00 92.31 110 VAL A N 1
ATOM 869 C CA . VAL A 1 110 ? 0.792 6.411 -4.633 1.00 92.31 110 VAL A CA 1
ATOM 870 C C . VAL A 1 110 ? 0.038 6.695 -3.326 1.00 92.31 110 VAL A C 1
ATOM 872 O O . VAL A 1 110 ? -1.172 6.506 -3.254 1.00 92.31 110 VAL A O 1
ATOM 875 N N . ASP A 1 111 ? 0.715 7.202 -2.303 1.00 89.56 111 ASP A N 1
ATOM 876 C CA . ASP A 1 111 ? 0.117 7.691 -1.056 1.00 89.56 111 ASP A CA 1
ATOM 877 C C . ASP A 1 111 ? -0.926 8.803 -1.301 1.00 89.56 111 ASP A C 1
ATOM 879 O O . ASP A 1 111 ? -1.980 8.842 -0.656 1.00 89.56 111 ASP A O 1
ATOM 883 N N . TYR A 1 112 ? -0.718 9.646 -2.320 1.00 90.81 112 TYR A N 1
ATOM 884 C CA . TYR A 1 112 ? -1.686 10.668 -2.725 1.00 90.81 112 TYR A CA 1
ATOM 885 C C . TYR A 1 112 ? -2.948 10.118 -3.400 1.00 90.81 112 TYR A C 1
ATOM 887 O O . TYR A 1 112 ? -3.895 10.886 -3.594 1.00 90.81 112 TYR A O 1
ATOM 895 N N . GLU A 1 113 ? -3.056 8.816 -3.629 1.00 94.56 113 GLU A N 1
ATOM 896 C CA . GLU A 1 113 ? -4.278 8.199 -4.152 1.00 94.56 113 GLU A CA 1
ATOM 897 C C . GLU A 1 113 ? -5.262 7.831 -3.024 1.00 94.56 113 GLU A C 1
ATOM 899 O O . GLU A 1 113 ? -6.475 7.941 -3.190 1.00 94.56 113 GLU A O 1
ATOM 904 N N . PHE A 1 114 ? -4.771 7.506 -1.821 1.00 95.38 114 PHE A N 1
ATOM 905 C CA . PHE A 1 114 ? -5.601 7.010 -0.711 1.00 95.38 114 PHE A CA 1
ATOM 906 C C . PHE A 1 114 ? -6.337 8.107 0.069 1.00 95.38 114 PHE A C 1
ATOM 908 O O . PHE A 1 114 ? -5.844 9.220 0.222 1.00 95.38 114 PHE A O 1
ATOM 915 N N . THR A 1 115 ? -7.509 7.811 0.630 1.00 95.88 115 THR A N 1
ATOM 916 C CA . THR A 1 115 ? -8.274 8.777 1.447 1.00 95.88 115 THR A CA 1
ATOM 917 C C . THR A 1 115 ? -7.555 9.143 2.747 1.00 95.88 115 THR A C 1
ATOM 919 O O . THR A 1 115 ? -7.515 10.317 3.116 1.00 95.88 115 THR A O 1
ATOM 922 N N . VAL A 1 116 ? -6.978 8.144 3.416 1.00 96.56 116 VAL A N 1
ATOM 923 C CA . VAL A 1 116 ? -6.207 8.271 4.658 1.00 96.56 116 VAL A CA 1
ATOM 924 C C . VAL A 1 116 ? -4.935 7.446 4.501 1.00 96.56 116 VAL A C 1
ATOM 926 O O . VAL A 1 116 ? -4.998 6.314 4.022 1.00 96.56 116 VAL A O 1
ATOM 929 N N . VAL A 1 117 ? -3.799 8.005 4.909 1.00 96.06 117 VAL A N 1
ATOM 930 C CA . VAL A 1 117 ? -2.507 7.317 4.992 1.00 96.06 117 VAL A CA 1
ATOM 931 C C . VAL A 1 117 ? -1.993 7.481 6.413 1.00 96.06 117 VAL A C 1
ATOM 933 O O . VAL A 1 117 ? -1.914 8.601 6.925 1.00 96.06 117 VAL A O 1
ATOM 936 N N . LEU A 1 118 ? -1.694 6.350 7.050 1.00 95.81 118 LEU A N 1
ATOM 937 C CA . LEU A 1 118 ? -1.165 6.282 8.405 1.00 95.81 118 LEU A CA 1
ATOM 938 C C . LEU A 1 118 ? 0.257 5.727 8.356 1.00 95.81 118 LEU A C 1
ATOM 940 O O . LEU A 1 118 ? 0.468 4.595 7.920 1.00 95.81 118 LEU A O 1
ATOM 944 N N . ASP A 1 119 ? 1.204 6.505 8.859 1.00 93.44 119 ASP A N 1
ATOM 945 C CA . ASP A 1 119 ? 2.576 6.074 9.075 1.00 93.44 119 ASP A CA 1
ATOM 946 C C . ASP A 1 119 ? 2.655 5.426 10.455 1.00 93.44 119 ASP A C 1
ATOM 948 O O . ASP A 1 119 ? 2.327 6.058 11.461 1.00 93.44 119 ASP A O 1
ATOM 952 N N . ILE A 1 120 ? 3.065 4.159 10.503 1.00 92.94 120 ILE A N 1
ATOM 953 C CA . ILE A 1 120 ? 3.150 3.383 11.742 1.00 92.94 120 ILE A CA 1
ATOM 954 C C . ILE A 1 120 ? 4.616 3.243 12.144 1.00 92.94 120 ILE A C 1
ATOM 956 O O . ILE A 1 120 ? 5.444 2.754 11.370 1.00 92.94 120 ILE A O 1
ATOM 960 N N . ASP A 1 121 ? 4.940 3.665 13.361 1.00 88.50 121 ASP A N 1
ATOM 961 C CA . ASP A 1 121 ? 6.290 3.593 13.903 1.00 88.50 121 ASP A CA 1
ATOM 962 C C . ASP A 1 121 ? 6.615 2.219 14.534 1.00 88.50 121 ASP A C 1
ATOM 964 O O . ASP A 1 121 ? 5.801 1.295 14.586 1.00 88.50 121 ASP A O 1
ATOM 968 N N . LEU A 1 122 ? 7.843 2.074 15.042 1.00 87.31 122 LEU A N 1
ATOM 969 C CA . LEU A 1 122 ? 8.313 0.831 15.671 1.00 87.31 122 LEU A CA 1
ATOM 970 C C . LEU A 1 122 ? 7.630 0.514 17.013 1.00 87.31 122 LEU A C 1
ATOM 972 O O . LEU A 1 122 ? 7.776 -0.601 17.508 1.00 87.31 122 LEU A O 1
ATOM 976 N N . LYS A 1 123 ? 6.924 1.477 17.613 1.00 88.88 123 LYS A N 1
ATOM 977 C CA . LYS A 1 123 ? 6.147 1.310 18.848 1.00 88.88 123 LYS A CA 1
ATOM 978 C C . LYS A 1 123 ? 4.663 1.067 18.561 1.00 88.88 123 LYS A C 1
ATOM 980 O O . LYS A 1 123 ? 3.870 1.026 19.496 1.00 88.88 123 LYS A O 1
ATOM 985 N N . HIS A 1 124 ? 4.295 0.864 17.293 1.00 91.75 124 HIS A N 1
ATOM 986 C CA . HIS A 1 124 ? 2.915 0.694 16.836 1.00 91.75 124 HIS A CA 1
ATOM 987 C C . HIS A 1 124 ? 2.038 1.935 17.051 1.00 91.75 124 HIS A C 1
ATOM 989 O O . HIS A 1 124 ? 0.816 1.828 17.196 1.00 91.75 124 HIS A O 1
ATOM 995 N N . HIS A 1 125 ? 2.653 3.117 17.060 1.00 94.62 125 HIS A N 1
ATOM 996 C CA . HIS A 1 125 ? 1.945 4.386 17.032 1.00 94.62 125 HIS A CA 1
ATOM 997 C C . HIS A 1 125 ? 1.771 4.841 15.584 1.00 94.62 125 HIS A C 1
ATOM 999 O O . HIS A 1 125 ? 2.709 4.825 14.789 1.00 94.62 125 HIS A O 1
ATOM 1005 N N . ALA A 1 126 ? 0.549 5.230 15.245 1.00 95.50 126 ALA A N 1
ATOM 1006 C CA . ALA A 1 126 ? 0.165 5.748 13.949 1.00 95.50 126 ALA A CA 1
ATOM 1007 C C . ALA A 1 126 ? 0.122 7.276 13.978 1.00 95.50 126 ALA A C 1
ATOM 1009 O O . ALA A 1 126 ? -0.421 7.875 14.908 1.00 95.50 126 ALA A O 1
ATOM 1010 N N . THR A 1 127 ? 0.640 7.895 12.922 1.00 95.31 127 THR A N 1
ATOM 1011 C CA . THR A 1 127 ? 0.464 9.319 12.615 1.00 95.31 127 THR A CA 1
ATOM 1012 C C . THR A 1 127 ? -0.094 9.446 11.206 1.00 95.31 127 THR A C 1
ATOM 1014 O O . THR A 1 127 ? 0.316 8.715 10.311 1.00 95.31 127 THR A O 1
ATOM 1017 N N . ALA A 1 128 ? -1.040 10.356 10.983 1.00 95.50 128 ALA A N 1
ATOM 1018 C CA . ALA A 1 128 ? -1.564 10.575 9.642 1.00 95.50 128 ALA A CA 1
ATOM 1019 C C . ALA A 1 128 ? -0.610 11.457 8.825 1.00 95.50 128 ALA A C 1
ATOM 1021 O O . ALA A 1 128 ? -0.375 12.608 9.188 1.00 95.50 128 ALA A O 1
ATOM 1022 N N . SER A 1 129 ? -0.109 10.935 7.706 1.00 92.94 129 SER A N 1
ATOM 1023 C CA . SER A 1 129 ? 0.653 11.691 6.697 1.00 92.94 129 SER A CA 1
ATOM 1024 C C . SER A 1 129 ? -0.248 12.246 5.594 1.00 92.94 129 SER A C 1
ATOM 1026 O O . SER A 1 129 ? 0.072 13.252 4.960 1.00 92.94 129 SER A O 1
ATOM 1028 N N . LYS A 1 130 ? -1.434 11.651 5.424 1.00 93.81 130 LYS A N 1
ATOM 1029 C CA . LYS A 1 130 ? -2.518 12.172 4.590 1.00 93.81 130 LYS A CA 1
ATOM 1030 C C . LYS A 1 130 ? -3.875 11.819 5.185 1.00 93.81 130 LYS A C 1
ATOM 1032 O O . LYS A 1 130 ? -4.073 10.712 5.674 1.00 93.81 130 LYS A O 1
ATOM 1037 N N . ASP A 1 131 ? -4.830 12.738 5.105 1.00 96.00 131 ASP A N 1
ATOM 1038 C CA . ASP A 1 131 ? -6.180 12.521 5.621 1.00 96.00 131 ASP A CA 1
ATOM 1039 C C . ASP A 1 131 ? -7.174 13.500 4.975 1.00 96.00 131 ASP A C 1
ATOM 1041 O O . ASP A 1 131 ? -7.118 14.707 5.208 1.00 96.00 131 ASP A O 1
ATOM 1045 N N . ARG A 1 132 ? -8.087 12.973 4.150 1.00 94.12 132 ARG A N 1
ATOM 1046 C CA . ARG A 1 132 ? -9.210 13.729 3.560 1.00 94.12 132 ARG A CA 1
ATOM 1047 C C . ARG A 1 132 ? -10.462 13.742 4.444 1.00 94.12 132 ARG A C 1
ATOM 1049 O O . ARG A 1 132 ? -11.434 14.408 4.098 1.00 94.12 132 ARG A O 1
ATOM 1056 N N . THR A 1 133 ? -10.470 13.005 5.552 1.00 93.81 133 THR A N 1
ATOM 1057 C CA . THR A 1 133 ? -11.616 12.893 6.462 1.00 93.81 133 THR A CA 1
ATOM 1058 C C . THR A 1 133 ? -11.568 13.928 7.586 1.00 93.81 133 THR A C 1
ATOM 1060 O O . THR A 1 133 ? -12.590 14.186 8.218 1.00 93.81 133 THR A O 1
ATOM 1063 N N . GLY A 1 134 ? -10.390 14.502 7.864 1.00 93.62 134 GLY A N 1
ATOM 1064 C CA . GLY A 1 134 ? -10.160 15.443 8.970 1.00 93.62 134 GLY A CA 1
ATOM 1065 C C . GLY A 1 134 ? -10.211 14.784 10.355 1.00 93.62 134 GLY A C 1
ATOM 1066 O O . GLY A 1 134 ? -10.324 15.462 11.381 1.00 93.62 134 GLY A O 1
ATOM 1067 N N . LEU A 1 135 ? -10.162 13.451 10.399 1.00 94.44 135 LEU A N 1
ATOM 1068 C CA . LEU A 1 135 ? -10.273 12.682 11.638 1.00 94.44 135 LEU A CA 1
ATOM 1069 C C . LEU A 1 135 ? -8.932 12.553 12.361 1.00 94.44 135 LEU A C 1
ATOM 1071 O O . LEU A 1 135 ? -8.934 12.362 13.575 1.00 94.44 135 LEU A O 1
ATOM 1075 N N . PHE A 1 136 ? -7.812 12.651 11.647 1.00 96.38 136 PHE A N 1
ATOM 1076 C CA . PHE A 1 136 ? -6.493 12.242 12.129 1.00 96.38 136 PHE A CA 1
ATOM 1077 C C . PHE A 1 136 ? -5.399 13.285 11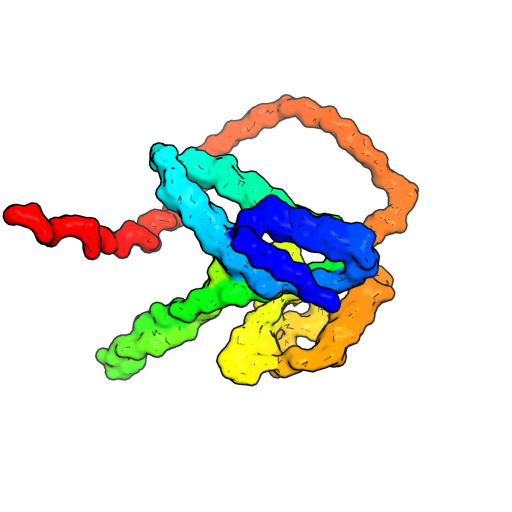.881 1.00 96.38 136 PHE A C 1
ATOM 1079 O O . PHE A 1 136 ? -4.459 13.360 12.671 1.00 96.38 136 PHE A O 1
ATOM 1086 N N . MET A 1 137 ? -5.503 14.103 10.826 1.00 93.50 137 MET A N 1
ATOM 1087 C CA . MET A 1 137 ? -4.467 15.095 10.508 1.00 93.50 137 MET A CA 1
ATOM 1088 C C . MET A 1 137 ? -4.227 16.076 11.657 1.00 93.50 137 MET A C 1
ATOM 1090 O O . MET A 1 137 ? -5.174 16.620 12.225 1.00 93.50 137 MET A O 1
ATOM 1094 N N . GLY A 1 138 ? -2.955 16.320 11.985 1.00 91.00 138 GLY A N 1
ATOM 1095 C CA . GLY A 1 138 ? -2.556 17.247 13.051 1.00 91.00 138 GLY A CA 1
ATOM 1096 C C . GLY A 1 138 ? -2.897 16.784 14.473 1.00 91.00 138 GLY A C 1
ATOM 1097 O O . GLY A 1 138 ? -2.745 17.564 15.413 1.00 91.00 138 GLY A O 1
ATOM 1098 N N . ARG A 1 139 ? -3.362 15.540 14.654 1.00 93.62 139 ARG A N 1
ATOM 1099 C CA . ARG A 1 139 ? -3.594 14.948 15.978 1.00 93.62 139 ARG A CA 1
ATOM 1100 C C . ARG A 1 139 ? -2.334 14.246 16.500 1.00 93.62 139 ARG A C 1
ATOM 1102 O O . ARG A 1 139 ? -1.484 13.869 15.695 1.00 93.62 139 ARG A O 1
ATOM 1109 N N . PRO A 1 140 ? -2.208 14.060 17.829 1.00 95.69 140 PRO A N 1
ATOM 1110 C CA . PRO A 1 140 ? -1.134 13.256 18.403 1.00 95.69 140 PRO A CA 1
ATOM 1111 C C . PRO A 1 140 ? -1.119 11.832 17.845 1.00 95.69 140 PRO A C 1
ATOM 1113 O O . PRO A 1 140 ? -2.161 11.307 17.444 1.00 95.69 140 PRO A O 1
ATOM 1116 N N . GLU A 1 141 ? 0.056 11.208 17.878 1.00 95.19 141 GLU A N 1
ATOM 1117 C CA . GLU A 1 141 ? 0.218 9.797 17.541 1.00 95.19 141 GLU A CA 1
ATOM 1118 C C . GLU A 1 141 ? -0.700 8.907 18.397 1.00 95.19 141 GLU A C 1
ATOM 1120 O O . GLU A 1 141 ? -0.975 9.206 19.564 1.00 95.19 141 GLU A O 1
ATOM 1125 N N . PHE A 1 142 ? -1.205 7.820 17.817 1.00 96.69 142 PHE A N 1
ATOM 1126 C CA . PHE A 1 142 ? -2.191 6.959 18.473 1.00 96.69 142 PHE A CA 1
ATOM 1127 C C . PHE A 1 142 ? -1.987 5.484 18.138 1.00 96.69 142 PHE A C 1
ATOM 1129 O O . PHE A 1 142 ? -1.524 5.131 17.060 1.00 96.69 142 PHE A O 1
ATOM 1136 N N . THR A 1 143 ? -2.391 4.589 19.035 1.00 97.38 143 THR A N 1
ATOM 1137 C CA . THR A 1 143 ? -2.474 3.158 18.717 1.00 97.38 143 THR A CA 1
ATOM 1138 C C . THR A 1 143 ? -3.738 2.884 17.906 1.00 97.38 143 THR A C 1
ATOM 1140 O O . THR A 1 143 ? -4.832 3.321 18.271 1.00 97.38 143 THR A O 1
ATOM 1143 N N . ILE A 1 144 ? -3.609 2.136 16.809 1.00 96.38 144 ILE A N 1
ATOM 1144 C CA . ILE A 1 144 ? -4.767 1.714 16.014 1.00 96.38 144 ILE A CA 1
ATOM 1145 C C . ILE A 1 144 ? -5.607 0.735 16.845 1.00 96.38 144 ILE A C 1
ATOM 1147 O O . ILE A 1 144 ? -5.124 -0.303 17.290 1.00 96.38 144 ILE A O 1
ATOM 1151 N N . THR A 1 145 ? -6.879 1.070 17.048 1.00 97.38 145 THR A N 1
ATOM 1152 C CA . THR A 1 145 ? -7.859 0.266 17.796 1.00 97.38 145 THR A CA 1
ATOM 1153 C C . THR A 1 145 ? -9.149 0.117 16.982 1.00 97.38 145 THR A C 1
ATOM 1155 O O . THR A 1 145 ? -9.354 0.883 16.035 1.00 97.38 145 THR A O 1
ATOM 1158 N N . PRO A 1 146 ? -10.066 -0.804 17.340 1.00 97.50 146 PRO A N 1
ATOM 1159 C CA . PRO A 1 146 ? -11.359 -0.930 16.656 1.00 97.50 146 PRO A CA 1
ATOM 1160 C C . PRO A 1 146 ? -12.156 0.385 16.568 1.00 97.50 146 PRO A C 1
ATOM 1162 O O . PRO A 1 146 ? -12.782 0.656 15.546 1.00 97.50 146 PRO A O 1
ATOM 1165 N N . ALA A 1 147 ? -12.040 1.261 17.573 1.00 96.88 147 ALA A N 1
ATOM 1166 C CA . ALA A 1 147 ? -12.692 2.573 17.591 1.00 96.88 147 ALA A CA 1
ATOM 1167 C C . ALA A 1 147 ? -12.252 3.498 16.435 1.00 96.88 147 ALA A C 1
ATOM 1169 O O . ALA A 1 147 ? -13.012 4.373 16.005 1.00 96.88 147 ALA A O 1
ATOM 1170 N N . ILE A 1 148 ? -11.037 3.309 15.907 1.00 96.06 148 ILE A N 1
ATOM 1171 C CA . ILE A 1 148 ? -10.558 4.022 14.717 1.00 96.06 148 ILE A CA 1
ATOM 1172 C C . ILE A 1 148 ? -11.351 3.572 13.487 1.00 96.06 148 ILE A C 1
ATOM 1174 O O . ILE A 1 148 ? -11.852 4.417 12.748 1.00 96.06 148 ILE A O 1
ATOM 1178 N N . GLY A 1 149 ? -11.539 2.260 13.313 1.00 95.25 149 GLY A N 1
ATOM 1179 C CA . GLY A 1 149 ? -12.357 1.696 12.236 1.00 95.25 149 GLY A CA 1
ATOM 1180 C C . GLY A 1 149 ? -13.812 2.159 12.309 1.00 95.25 149 GLY A C 1
ATOM 1181 O O . GLY A 1 149 ? -14.366 2.600 11.305 1.00 95.25 149 GLY A O 1
ATOM 1182 N N . GLU A 1 150 ? -14.404 2.172 13.506 1.00 96.44 150 GLU A N 1
ATOM 1183 C CA . GLU A 1 150 ? -15.748 2.729 13.726 1.00 96.44 150 GLU A CA 1
ATOM 1184 C C . GLU A 1 150 ? -15.833 4.213 13.353 1.00 96.44 150 GLU A C 1
ATOM 1186 O O . GLU A 1 150 ? -16.829 4.664 12.791 1.00 96.44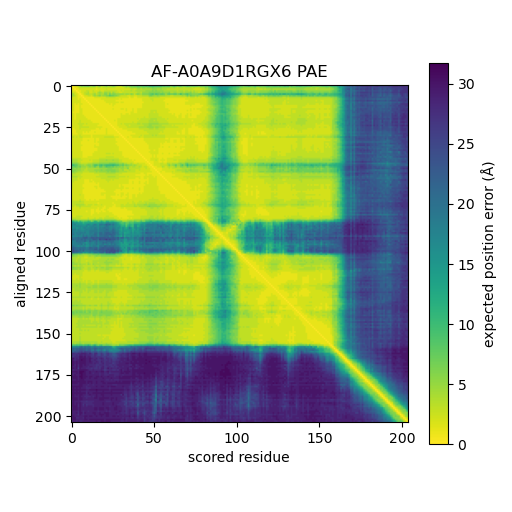 150 GLU A O 1
ATOM 1191 N N . SER A 1 151 ? -14.792 4.993 13.649 1.00 95.31 151 SER A N 1
ATOM 1192 C CA . SER A 1 151 ? -14.755 6.421 13.320 1.00 95.31 151 SER A CA 1
ATOM 1193 C C . SER A 1 151 ? -14.653 6.659 11.815 1.00 95.31 151 SER A C 1
ATOM 1195 O O . SER A 1 151 ? -15.356 7.526 11.296 1.00 95.31 151 SER A O 1
ATOM 1197 N N . ILE A 1 152 ? -13.852 5.854 11.111 1.00 95.25 152 ILE A N 1
ATOM 1198 C CA . ILE A 1 152 ? -13.783 5.867 9.644 1.00 95.25 152 ILE A CA 1
ATOM 1199 C C . ILE A 1 152 ? -15.139 5.472 9.056 1.00 95.25 152 ILE A C 1
ATOM 1201 O O . ILE A 1 152 ? -15.649 6.181 8.195 1.00 95.25 152 ILE A O 1
ATOM 1205 N N . LEU A 1 153 ? -15.768 4.405 9.559 1.00 94.56 153 LEU A N 1
ATOM 1206 C CA . LEU A 1 153 ? -17.083 3.959 9.092 1.00 94.56 153 LEU A CA 1
ATOM 1207 C C . LEU A 1 153 ? -18.164 5.025 9.315 1.00 94.56 153 LEU A C 1
ATOM 1209 O O . LEU A 1 153 ? -18.977 5.274 8.427 1.00 94.56 153 LEU A O 1
ATOM 1213 N N . ARG A 1 154 ? -18.160 5.697 10.473 1.00 95.12 154 ARG A N 1
ATOM 1214 C CA . ARG A 1 154 ? -19.064 6.826 10.744 1.00 95.12 154 ARG A CA 1
ATOM 1215 C C . ARG A 1 154 ? -18.870 7.966 9.750 1.00 95.12 154 ARG A C 1
ATOM 1217 O O . ARG A 1 154 ? -19.862 8.496 9.268 1.00 95.12 154 ARG A O 1
ATOM 1224 N N . TRP A 1 155 ? -17.625 8.322 9.431 1.00 94.38 155 TRP A N 1
ATOM 1225 C CA . TRP A 1 155 ? -17.334 9.334 8.411 1.00 94.38 155 TRP A CA 1
ATOM 1226 C C . TRP A 1 155 ? -17.753 8.876 7.015 1.00 94.38 155 TRP A C 1
ATOM 1228 O O . TRP A 1 155 ? -18.306 9.655 6.245 1.00 94.38 155 TRP A O 1
ATOM 1238 N N . CYS A 1 156 ? -17.567 7.597 6.687 1.00 91.25 156 CYS A N 1
ATOM 1239 C CA . CYS A 1 156 ? -18.131 7.051 5.466 1.00 91.25 156 CYS A CA 1
ATOM 1240 C C . CYS A 1 156 ? -19.653 7.239 5.485 1.00 91.25 156 CYS A C 1
ATOM 1242 O O . CYS A 1 156 ? -20.214 7.721 4.521 1.00 91.25 156 CYS A O 1
ATOM 1244 N N . ASN A 1 157 ? -20.365 6.968 6.562 1.00 91.19 157 ASN A N 1
ATOM 1245 C CA . ASN A 1 157 ? -21.826 7.073 6.533 1.00 91.19 157 ASN A CA 1
ATOM 1246 C C . ASN A 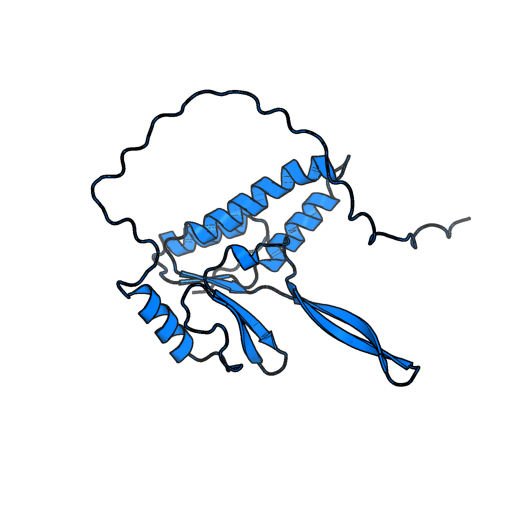1 157 ? -22.382 8.492 6.765 1.00 91.19 157 ASN A C 1
ATOM 1248 O O . ASN A 1 157 ? -23.599 8.643 6.846 1.00 91.19 157 ASN A O 1
ATOM 1252 N N . SER A 1 158 ? -21.542 9.532 6.857 1.00 87.81 158 SER A N 1
ATOM 1253 C CA . SER A 1 158 ? -22.006 10.908 7.066 1.00 87.81 158 SER A CA 1
ATOM 1254 C C . SER A 1 158 ? -22.341 11.636 5.758 1.00 87.81 158 SER A C 1
ATOM 1256 O O . SER A 1 158 ? -21.728 11.415 4.715 1.00 87.81 158 SER A O 1
ATOM 1258 N N . GLU A 1 159 ? -23.293 12.572 5.822 1.00 66.06 159 GLU A N 1
ATOM 1259 C CA . GLU A 1 159 ? -23.705 13.415 4.682 1.00 66.06 159 GLU A CA 1
ATOM 1260 C C . GLU A 1 159 ? -22.626 14.427 4.251 1.00 66.06 159 GLU A C 1
ATOM 1262 O O . GLU A 1 159 ? -22.698 15.012 3.177 1.00 66.06 159 GLU A O 1
ATOM 1267 N N . SER A 1 160 ? -21.594 14.616 5.074 1.00 60.16 160 SER A N 1
ATOM 1268 C CA . SER A 1 160 ? -20.497 15.566 4.878 1.00 60.16 160 SER A CA 1
ATOM 1269 C C . SER A 1 160 ? -19.368 15.065 3.964 1.00 60.16 160 SER A C 1
ATOM 1271 O O . SER A 1 160 ? -18.264 15.613 4.014 1.00 60.16 160 SER A O 1
ATOM 1273 N N . ARG A 1 161 ? -19.599 14.025 3.149 1.00 58.81 161 ARG A N 1
ATOM 1274 C CA . ARG A 1 161 ? -18.622 13.566 2.147 1.00 58.81 161 ARG A CA 1
ATOM 1275 C C . ARG A 1 161 ? -18.396 14.683 1.115 1.00 58.81 161 ARG A C 1
ATOM 1277 O O . ARG A 1 161 ? -19.363 15.064 0.460 1.00 58.81 161 ARG A O 1
ATOM 1284 N N . PRO A 1 162 ? -17.157 15.167 0.907 1.00 56.19 162 PRO A N 1
ATOM 1285 C CA . PRO A 1 162 ? -16.901 16.248 -0.041 1.00 56.19 162 PRO A CA 1
ATOM 1286 C C . PRO A 1 162 ? -17.297 15.963 -1.494 1.00 56.19 162 PRO A C 1
ATOM 1288 O O . PRO A 1 162 ? -17.468 16.923 -2.220 1.00 56.19 162 PRO A O 1
ATOM 1291 N N . ASP A 1 163 ? -17.525 14.713 -1.911 1.00 53.16 163 ASP A N 1
ATOM 1292 C CA . ASP A 1 163 ? -18.066 14.400 -3.238 1.00 53.16 163 ASP A CA 1
ATOM 1293 C C . ASP A 1 163 ? -18.918 13.122 -3.200 1.00 53.16 163 ASP A C 1
ATOM 1295 O O . ASP A 1 163 ? -18.433 12.000 -3.352 1.00 53.16 163 ASP A O 1
ATOM 1299 N N . ALA A 1 164 ? -20.223 13.291 -3.015 1.00 43.00 164 ALA A N 1
ATOM 1300 C CA . ALA A 1 164 ? -21.211 12.368 -3.551 1.00 43.00 164 ALA A CA 1
ATOM 1301 C C . ALA A 1 164 ? -22.081 13.183 -4.507 1.00 43.00 164 ALA A C 1
ATOM 1303 O O . ALA A 1 164 ? -23.022 13.851 -4.081 1.00 43.00 164 ALA A O 1
ATOM 1304 N N . VAL A 1 165 ? -21.756 13.171 -5.803 1.00 43.34 165 VAL A N 1
ATOM 1305 C CA . VAL A 1 165 ? -22.652 13.706 -6.838 1.00 43.34 165 VAL A CA 1
ATOM 1306 C C . VAL A 1 165 ? -23.865 12.777 -6.926 1.00 43.34 165 VAL A C 1
ATOM 1308 O O . VAL A 1 165 ? -23.964 11.923 -7.797 1.00 43.34 165 VAL A O 1
ATOM 1311 N N . ASN A 1 166 ? -24.793 12.934 -5.988 1.00 42.59 166 ASN A N 1
ATOM 1312 C CA . ASN A 1 166 ? -26.161 12.449 -6.084 1.00 42.59 166 ASN A CA 1
ATOM 1313 C C . ASN A 1 166 ? -27.021 13.629 -6.541 1.00 42.59 166 ASN A C 1
ATOM 1315 O O . ASN A 1 166 ? -27.704 14.271 -5.751 1.00 42.59 166 ASN A O 1
ATOM 1319 N N . GLY A 1 167 ? -26.942 13.945 -7.832 1.00 34.06 167 GLY A N 1
ATOM 1320 C CA . GLY A 1 167 ? -27.821 14.906 -8.487 1.00 34.06 167 GLY A CA 1
ATOM 1321 C C . GLY A 1 167 ? -28.330 14.315 -9.802 1.00 34.06 167 GLY A C 1
ATOM 1322 O O . GLY A 1 167 ? -27.505 13.955 -10.645 1.00 34.06 167 GLY A O 1
ATOM 1323 N N . PRO A 1 168 ? -29.651 14.190 -10.023 1.00 34.72 168 PRO A N 1
ATOM 1324 C CA . PRO A 1 168 ? -30.188 13.784 -11.315 1.00 34.72 168 PRO A CA 1
ATOM 1325 C C . PRO A 1 168 ? -29.960 14.931 -12.309 1.00 34.72 168 PRO A C 1
ATOM 1327 O O . PRO A 1 168 ? -30.754 15.862 -12.386 1.00 34.72 168 PRO A O 1
ATOM 1330 N N . GLY A 1 169 ? -28.836 14.916 -13.029 1.00 38.44 169 GLY A N 1
ATOM 1331 C CA . GLY A 1 169 ? -28.539 15.996 -13.977 1.00 38.44 169 GLY A CA 1
ATOM 1332 C C . GLY A 1 169 ? -27.165 16.020 -14.643 1.00 38.44 169 GLY A C 1
ATOM 1333 O O . GLY A 1 169 ? -26.880 16.982 -15.350 1.00 38.44 169 GLY A O 1
ATOM 1334 N N . PHE A 1 170 ? -26.303 15.014 -14.472 1.00 37.19 170 PHE A N 1
ATOM 1335 C CA . PHE A 1 170 ? -25.013 15.011 -15.168 1.00 37.19 170 PHE A CA 1
ATOM 1336 C C . PHE A 1 170 ? -25.167 14.516 -16.618 1.00 37.19 170 PHE A C 1
ATOM 1338 O O . PHE A 1 170 ? -25.174 13.316 -16.887 1.00 37.19 170 PHE A O 1
ATOM 1345 N N . GLN A 1 171 ? -25.319 15.448 -17.565 1.00 32.81 171 GLN A N 1
ATOM 1346 C CA . GLN A 1 171 ? -25.161 15.166 -18.994 1.00 32.81 171 GLN A CA 1
ATOM 1347 C C . GLN A 1 171 ? -23.673 15.183 -19.355 1.00 32.81 171 GLN A C 1
ATOM 1349 O O . GLN A 1 171 ? -23.006 16.205 -19.213 1.00 32.81 171 GLN A O 1
ATOM 1354 N N . MET A 1 172 ? -23.171 14.058 -19.868 1.00 32.25 172 MET A N 1
ATOM 1355 C CA . MET A 1 172 ? -21.862 13.971 -20.517 1.00 32.25 172 MET A CA 1
ATOM 1356 C C . MET A 1 172 ? -21.795 14.986 -21.667 1.00 32.25 172 MET A C 1
ATOM 1358 O O . MET A 1 172 ? -22.475 14.825 -22.684 1.00 32.25 172 MET A O 1
ATOM 1362 N N . SER A 1 173 ? -20.983 16.033 -21.523 1.00 36.50 173 SER A N 1
ATOM 1363 C CA . SER A 1 173 ? -20.638 16.899 -22.646 1.00 36.50 173 SER A CA 1
ATOM 1364 C C . SER A 1 173 ? -19.806 16.102 -23.655 1.00 36.50 173 SER A C 1
ATOM 1366 O O . SER A 1 173 ? -18.880 15.373 -23.302 1.00 36.50 173 SER A O 1
ATOM 1368 N N . ARG A 1 174 ? -20.200 16.190 -24.930 1.00 35.78 174 ARG A N 1
ATOM 1369 C CA . ARG A 1 174 ? -19.549 15.499 -26.050 1.00 35.78 174 ARG A CA 1
ATOM 1370 C C . ARG A 1 174 ? -18.091 15.937 -26.184 1.00 35.78 174 ARG A C 1
ATOM 1372 O O . ARG A 1 174 ? -17.757 17.096 -25.949 1.00 35.78 174 ARG A O 1
ATOM 1379 N N . THR A 1 175 ? -17.265 14.995 -26.626 1.00 36.41 175 THR A N 1
ATOM 1380 C CA . THR A 1 175 ? -15.893 15.198 -27.090 1.00 36.41 175 THR A CA 1
ATOM 1381 C C . THR A 1 175 ? -15.814 16.353 -28.085 1.00 36.41 175 THR A C 1
ATOM 1383 O O . THR A 1 175 ? -16.508 16.355 -29.101 1.00 36.41 175 THR A O 1
ATOM 1386 N N . VAL A 1 176 ? -14.951 17.327 -27.796 1.00 37.44 176 VAL A N 1
ATOM 1387 C CA . VAL A 1 176 ? -14.486 18.308 -28.779 1.00 37.44 176 VAL A CA 1
ATOM 1388 C C . VAL A 1 176 ? -13.105 17.852 -29.240 1.00 37.44 176 VAL A C 1
ATOM 1390 O O . VAL A 1 176 ? -12.213 17.651 -28.417 1.00 37.44 176 VAL A O 1
ATOM 1393 N N . GLU A 1 177 ? -12.981 17.631 -30.547 1.00 36.34 177 GLU A N 1
ATOM 1394 C CA . GLU A 1 177 ? -11.733 17.330 -31.250 1.00 36.34 177 GLU A CA 1
ATOM 1395 C C . GLU A 1 177 ? -10.690 18.461 -31.115 1.00 36.34 177 GLU A C 1
ATOM 1397 O O . GLU A 1 177 ? -10.991 19.603 -30.772 1.00 36.34 177 GLU A O 1
ATOM 1402 N N . GLU A 1 178 ? -9.440 18.077 -31.360 1.00 40.66 178 GLU A N 1
ATOM 1403 C CA . GLU A 1 178 ? -8.159 18.667 -30.957 1.00 40.66 178 GLU A CA 1
ATOM 1404 C C . GLU A 1 178 ? -7.836 20.108 -31.407 1.00 40.66 178 GLU A C 1
ATOM 1406 O O . GLU A 1 178 ? -8.199 20.557 -32.492 1.00 40.66 178 GLU A O 1
ATOM 1411 N N . GLN A 1 179 ? -6.953 20.766 -30.638 1.00 28.38 179 GLN A N 1
ATOM 1412 C CA . GLN A 1 179 ? -5.910 21.643 -31.193 1.00 28.38 179 GLN A CA 1
ATOM 1413 C C . GLN A 1 179 ? -4.554 21.396 -30.496 1.00 28.38 179 GLN A C 1
ATOM 1415 O O . GLN A 1 179 ? -4.516 21.247 -29.269 1.00 28.38 179 GLN A O 1
ATOM 1420 N N . PRO A 1 180 ? -3.428 21.373 -31.238 1.00 32.75 180 PRO A N 1
ATOM 1421 C CA . PRO A 1 180 ? -2.123 21.002 -30.702 1.00 32.75 180 PRO A CA 1
ATOM 1422 C C . PRO A 1 180 ? -1.507 22.162 -29.912 1.00 32.75 180 PRO A C 1
ATOM 1424 O O . PRO A 1 180 ? -1.243 23.234 -30.458 1.00 32.75 180 PRO A O 1
ATOM 1427 N N . LYS A 1 181 ? -1.225 21.954 -28.622 1.00 36.12 181 LYS A N 1
ATOM 1428 C CA . LYS A 1 181 ? -0.418 22.893 -27.832 1.00 36.12 181 LYS A CA 1
ATOM 1429 C C . LYS A 1 181 ? 1.056 22.509 -27.927 1.00 36.12 181 LYS A C 1
ATOM 1431 O O . LYS A 1 181 ? 1.470 21.453 -27.458 1.00 36.12 181 LYS A O 1
ATOM 1436 N N . GLN A 1 182 ? 1.836 23.391 -28.548 1.00 29.62 182 GLN A N 1
ATOM 1437 C CA . GLN A 1 182 ? 3.293 23.370 -28.517 1.00 29.62 182 GLN A CA 1
ATOM 1438 C C . GLN A 1 182 ? 3.771 23.471 -27.064 1.00 29.62 182 GLN A C 1
ATOM 1440 O O . GLN A 1 182 ? 3.529 24.477 -26.399 1.00 29.62 182 GLN A O 1
ATOM 1445 N N . TYR A 1 183 ? 4.463 22.446 -26.571 1.00 30.52 183 TYR A N 1
ATOM 1446 C CA . TYR A 1 183 ? 5.182 22.543 -25.306 1.00 30.52 183 TYR A CA 1
ATOM 1447 C C . TYR A 1 183 ? 6.553 23.161 -25.567 1.00 30.52 183 TYR A C 1
ATOM 1449 O O . TYR A 1 183 ? 7.442 22.537 -26.144 1.00 30.52 183 TYR A O 1
ATOM 1457 N N . SER A 1 184 ? 6.714 24.413 -25.141 1.00 30.19 184 SER A N 1
ATOM 1458 C CA . SER A 1 184 ? 8.019 25.039 -24.986 1.00 30.19 184 SER A CA 1
ATOM 1459 C C . SER A 1 184 ? 8.798 24.317 -23.886 1.00 30.19 184 SER A C 1
ATOM 1461 O O . SER A 1 184 ? 8.345 24.243 -22.743 1.00 30.19 184 SER A O 1
ATOM 1463 N N . ASN A 1 185 ? 9.979 23.816 -24.244 1.00 34.53 185 ASN A N 1
ATOM 1464 C CA . ASN A 1 185 ? 11.035 23.405 -23.325 1.00 34.53 185 ASN A CA 1
ATOM 1465 C C . ASN A 1 185 ? 11.244 24.455 -22.226 1.00 34.53 185 ASN A C 1
ATOM 1467 O O . ASN A 1 185 ? 11.584 25.591 -22.542 1.00 34.53 185 ASN A O 1
ATOM 1471 N N . ASN A 1 186 ? 11.088 24.055 -20.963 1.00 30.22 186 ASN A N 1
ATOM 1472 C CA . ASN A 1 186 ? 11.922 24.499 -19.844 1.00 30.22 186 ASN A CA 1
ATOM 1473 C C . ASN A 1 186 ? 11.533 23.739 -18.572 1.00 30.22 186 ASN A C 1
ATOM 1475 O O . ASN A 1 186 ? 10.532 24.049 -17.934 1.00 30.22 186 ASN A O 1
ATOM 1479 N N . ASN A 1 187 ? 12.325 22.721 -18.229 1.00 28.70 187 ASN A N 1
ATOM 1480 C CA . ASN A 1 187 ? 13.046 22.640 -16.952 1.00 28.70 187 ASN A CA 1
ATOM 1481 C C . ASN A 1 187 ? 13.652 21.241 -16.784 1.00 28.70 187 ASN A C 1
ATOM 1483 O O . ASN A 1 187 ? 13.158 20.384 -16.056 1.00 28.70 187 ASN A O 1
ATOM 1487 N N . TYR A 1 188 ? 14.791 21.048 -17.447 1.00 31.77 188 TYR A N 1
ATOM 1488 C CA . TYR A 1 188 ? 15.861 20.246 -16.874 1.00 31.77 188 TYR A CA 1
ATOM 1489 C C . TYR A 1 188 ? 16.402 21.016 -15.673 1.00 31.77 188 TYR A C 1
ATOM 1491 O O . TYR A 1 188 ? 16.881 22.124 -15.866 1.00 31.77 188 TYR A O 1
ATOM 1499 N N . GLN A 1 189 ? 16.311 20.443 -14.474 1.00 32.06 189 GLN A N 1
ATOM 1500 C CA . GLN A 1 189 ? 17.264 20.572 -13.358 1.00 32.06 189 GLN A CA 1
ATOM 1501 C C . GLN A 1 189 ? 16.698 19.753 -12.187 1.00 32.06 189 GLN A C 1
ATOM 1503 O O . GLN A 1 189 ? 15.964 20.256 -11.349 1.00 32.06 189 GLN A O 1
ATOM 1508 N N . ASN A 1 190 ? 16.987 18.451 -12.197 1.00 29.45 190 ASN A N 1
ATOM 1509 C CA . ASN A 1 190 ? 17.245 17.643 -10.999 1.00 29.45 190 ASN A CA 1
ATOM 1510 C C . ASN A 1 190 ? 17.863 16.309 -11.446 1.00 29.45 190 ASN A C 1
ATOM 1512 O O . ASN A 1 190 ? 17.307 15.229 -11.294 1.00 29.45 190 ASN A O 1
ATOM 1516 N N . HIS A 1 191 ? 19.034 16.418 -12.079 1.00 37.03 191 HIS A N 1
ATOM 1517 C CA . HIS A 1 191 ? 19.970 15.315 -12.290 1.00 37.03 191 HIS A CA 1
ATOM 1518 C C . HIS A 1 191 ? 21.125 15.486 -11.306 1.00 37.03 191 HIS A C 1
ATOM 1520 O O . HIS A 1 191 ? 22.176 16.002 -11.670 1.00 37.03 191 HIS A O 1
ATOM 1526 N N . LYS A 1 192 ? 20.915 15.082 -10.053 1.00 30.59 192 LYS A N 1
ATOM 1527 C CA . LYS A 1 192 ? 21.975 14.724 -9.100 1.00 30.59 192 LYS A CA 1
ATOM 1528 C C . LYS A 1 192 ? 21.354 13.799 -8.062 1.00 30.59 192 LYS A C 1
ATOM 1530 O O . LYS A 1 192 ? 20.752 14.310 -7.143 1.00 30.59 192 LYS A O 1
ATOM 1535 N N . TYR A 1 193 ? 21.411 12.487 -8.287 1.00 29.25 193 TYR A N 1
ATOM 1536 C CA . TYR A 1 193 ? 21.492 11.405 -7.282 1.00 29.25 193 TYR A CA 1
ATOM 1537 C C . TYR A 1 193 ? 21.410 10.044 -8.002 1.00 29.25 193 TYR A C 1
ATOM 1539 O O . TYR A 1 193 ? 20.606 9.187 -7.673 1.00 29.25 193 TYR A O 1
ATOM 1547 N N . TYR A 1 194 ? 22.249 9.853 -9.021 1.00 30.39 194 TYR A N 1
ATOM 1548 C CA . TYR A 1 194 ? 22.681 8.523 -9.447 1.00 30.39 194 TYR A CA 1
ATOM 1549 C C . TYR A 1 194 ? 24.163 8.632 -9.798 1.00 30.39 194 TYR A C 1
ATOM 1551 O O . TYR A 1 194 ? 24.539 9.156 -10.840 1.00 30.39 194 TYR A O 1
ATOM 1559 N N . GLY A 1 195 ? 24.988 8.216 -8.849 1.00 28.28 195 GLY A N 1
ATOM 1560 C CA . GLY A 1 195 ? 26.415 7.945 -8.969 1.00 28.28 195 GLY A CA 1
ATOM 1561 C C . GLY A 1 195 ? 26.746 7.013 -7.800 1.00 28.28 195 GLY A C 1
ATOM 1562 O O . GLY A 1 195 ? 26.209 7.208 -6.715 1.00 28.28 195 GLY A O 1
ATOM 1563 N N . ASN A 1 196 ? 27.526 5.950 -7.923 1.00 30.48 196 ASN A N 1
ATOM 1564 C CA . ASN A 1 196 ? 28.370 5.484 -9.009 1.00 30.48 196 ASN A CA 1
ATOM 1565 C C . ASN A 1 196 ? 28.484 3.957 -8.933 1.00 30.48 196 ASN A C 1
ATOM 1567 O O . ASN A 1 196 ? 28.302 3.352 -7.877 1.00 30.48 196 ASN A O 1
ATOM 1571 N N . ASP A 1 197 ? 28.837 3.402 -10.085 1.00 37.19 197 ASP A N 1
ATOM 1572 C CA . ASP A 1 197 ? 29.595 2.178 -10.333 1.00 37.19 197 ASP A CA 1
ATOM 1573 C C . ASP A 1 197 ? 30.312 1.547 -9.131 1.00 37.19 197 ASP A C 1
ATOM 1575 O O . ASP A 1 197 ? 31.205 2.151 -8.537 1.00 37.19 197 ASP A O 1
ATOM 1579 N N . ALA A 1 198 ? 30.010 0.272 -8.864 1.00 32.81 198 ALA A N 1
ATOM 1580 C CA . ALA A 1 198 ? 30.907 -0.616 -8.124 1.00 32.81 198 ALA A CA 1
ATOM 1581 C C . ALA A 1 198 ? 30.627 -2.113 -8.362 1.00 32.81 198 ALA A C 1
ATOM 1583 O O . ALA A 1 198 ? 30.662 -2.877 -7.410 1.00 32.81 198 ALA A O 1
ATOM 1584 N N . TYR A 1 199 ? 30.369 -2.572 -9.594 1.00 33.75 199 TYR A N 1
ATOM 1585 C CA . TYR A 1 199 ? 30.429 -4.015 -9.903 1.00 33.75 199 TYR A CA 1
ATOM 1586 C C . TYR A 1 199 ? 30.845 -4.281 -11.353 1.00 33.75 199 TYR A C 1
ATOM 1588 O O . TYR A 1 199 ? 30.035 -4.698 -12.171 1.00 33.75 199 TYR A O 1
ATOM 1596 N N . ALA A 1 200 ? 32.122 -4.065 -11.670 1.00 33.75 200 ALA A N 1
ATOM 1597 C CA . ALA A 1 200 ? 32.808 -4.769 -12.755 1.00 33.75 200 ALA A CA 1
ATOM 1598 C C . ALA A 1 200 ? 34.310 -4.473 -12.694 1.00 33.75 200 ALA A C 1
ATOM 1600 O O . ALA A 1 200 ? 34.731 -3.415 -13.142 1.00 33.75 200 ALA A O 1
ATOM 1601 N N . GLN A 1 201 ? 35.104 -5.399 -12.149 1.00 31.42 201 GLN A N 1
ATOM 1602 C CA . GLN A 1 201 ? 36.375 -5.870 -12.725 1.00 31.42 201 GLN A CA 1
ATOM 1603 C C . GLN A 1 201 ? 37.098 -6.775 -11.725 1.00 31.42 201 GLN A C 1
ATOM 1605 O O . GLN A 1 201 ? 37.450 -6.374 -10.621 1.00 31.42 201 GLN A O 1
ATOM 1610 N N . GLY A 1 202 ? 37.283 -8.029 -12.128 1.00 31.06 202 GLY A N 1
ATOM 1611 C CA . GLY A 1 202 ? 37.954 -9.052 -11.336 1.00 31.06 202 GLY A CA 1
ATOM 1612 C C . GLY A 1 202 ? 37.901 -10.420 -12.006 1.00 31.06 202 GLY A C 1
ATOM 1613 O O . GLY A 1 202 ? 37.511 -11.387 -11.362 1.00 31.06 202 GLY A O 1
ATOM 1614 N N . ARG A 1 203 ? 38.234 -10.497 -13.303 1.00 34.62 203 ARG A N 1
ATOM 1615 C CA . ARG A 1 203 ? 38.696 -11.731 -13.956 1.00 34.62 203 ARG A CA 1
ATOM 1616 C C . ARG A 1 203 ? 39.709 -11.393 -15.051 1.00 34.62 203 ARG A C 1
ATOM 1618 O O . ARG A 1 203 ? 39.396 -10.595 -15.932 1.00 34.62 203 ARG A O 1
ATOM 1625 N N . ASN A 1 204 ? 40.824 -12.118 -14.958 1.00 33.38 204 ASN A N 1
ATOM 1626 C CA . ASN A 1 204 ? 42.048 -12.156 -15.765 1.00 33.38 204 ASN A CA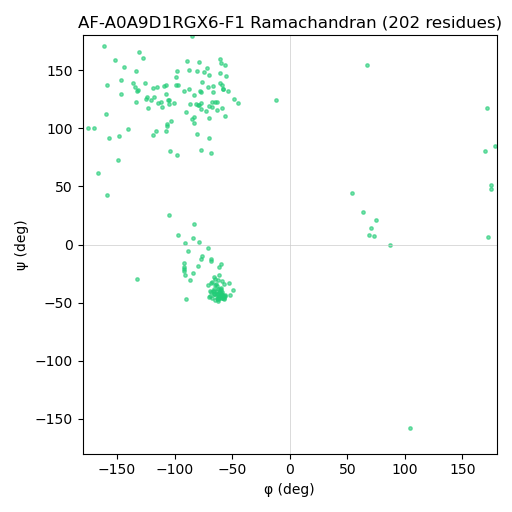 1
ATOM 1627 C C . ASN A 1 204 ? 43.063 -11.049 -15.492 1.00 33.38 204 ASN A C 1
ATOM 1629 O O . ASN A 1 204 ? 42.875 -9.919 -15.984 1.00 33.38 204 ASN A O 1
#

Organism: NCBI:txid2840880

Solvent-accessible surface area (backbone atoms only — not comparable to full-atom values): 13334 Å² total; per-residue (Å²): 140,84,83,88,74,95,60,46,46,43,65,51,53,46,49,52,51,50,52,43,50,74,71,66,44,62,66,46,77,42,87,49,55,25,52,33,42,52,44,49,51,52,55,51,71,72,51,87,77,59,67,77,64,47,43,71,69,44,51,60,46,55,49,52,34,54,48,49,59,73,70,42,91,37,52,72,47,75,41,68,51,59,47,86,38,68,42,73,41,76,55,94,93,37,78,41,79,39,78,53,63,69,50,59,48,56,69,89,67,56,71,77,72,52,62,62,38,71,51,67,48,98,86,55,35,30,36,48,83,40,54,77,80,72,82,45,55,94,52,78,69,38,68,87,48,73,68,55,57,54,51,52,52,50,55,66,74,39,90,82,53,94,81,71,90,83,63,101,75,84,73,83,78,76,88,76,84,88,81,90,77,84,80,78,89,84,78,91,83,87,90,81,89,86,83,76,91,87,86,87,87,89,81,136

Mean predicted aligned error: 12.51 Å

Sequence (204 aa):
NVLPISEYSPETYIEAVNVCESAGMEVVIIDSISHCWDYLLEYHAGLMGNSFVNWAKVTPRQNAFIQRILQSRCHVICTMRTKQDYVLNERNGKMVPEKVGLKAVMRDGVDYEFTVVLDIDLKHHATASKDRTGLFMGRPEFTITPAIGESILRWCNSESRPDAVNGPGFQMSRTVEEQPKQYSNNNYQNHKYYGNDAYAQGRN